Protein AF-A0A933KJ05-F1 (afdb_monomer)

Solvent-accessible surface area (backbone atoms only — not comparable to full-atom values): 18692 Å² total; per-residue (Å²): 141,81,82,84,82,59,90,73,58,60,61,59,51,50,51,52,51,51,52,51,31,54,52,50,42,53,51,30,53,60,45,40,77,74,45,62,79,72,34,49,55,56,27,52,52,52,46,53,51,34,50,53,53,54,39,69,72,42,78,66,84,64,32,60,59,48,50,52,40,29,70,75,36,57,78,60,22,46,54,50,51,52,49,50,50,51,49,50,52,57,53,54,62,69,73,58,58,70,69,53,55,52,48,48,54,51,36,41,72,76,38,48,66,63,36,47,50,54,49,48,65,58,55,75,53,71,76,92,63,82,61,100,58,75,60,60,69,77,58,46,56,61,47,53,52,52,65,69,45,85,87,54,58,69,67,58,44,47,51,45,60,62,55,38,76,79,44,55,57,58,68,28,40,60,56,38,57,54,37,51,72,46,90,49,66,68,46,23,53,55,27,54,52,49,52,53,52,50,54,52,48,51,53,53,52,53,50,52,41,63,70,72,46,92,47,71,66,44,40,50,51,42,23,50,55,28,39,52,48,36,61,16,64,79,50,56,73,69,57,18,48,53,31,33,52,55,18,34,51,39,22,49,55,42,29,72,72,43,69,97,56,14,57,61,26,28,53,54,26,20,52,44,26,43,78,70,70,37,15,64,57,11,23,54,38,18,48,54,41,34,71,77,39,77,79,45,63,67,39,41,50,48,24,28,53,17,16,56,72,52,66,35,63,68,59,21,54,53,38,48,56,59,47,52,76,76,40,63,68,70,60,57,53,52,57,48,52,77,72,45,72,81,78,113

Mean predicted aligned error: 17.4 Å

Secondary structure (DSSP, 8-state):
--PPPPTTHHHHHHHHHHHHHHHHHHHHHHHHTT--HHHHHHHHHHHHHHHHHHHHHS-STHHHHHHHHHHHSHHHHHHHHHHHHHHHHHHHTTT--HHHHHHHHHHHHH-HHHHHHHHHHHHTT-SS---SS--HHHHHHHHHHHHH-TTS-HHHHHHHHHHGGGS-HHHHHHHHHHHTT-S-HHHHHHHHHHHHHHHHHHHHHHHHHHHT---HHHHHHHHHHHHHHHHTT-S-HHHHHHHHHHHHHHHHHHHHT-STTHHHHHHHHHHHHHHTT-HHHHHHHHHHHHHH-TT-HHHHHHHHHHHHHTT-HHHHHHHHHHHHTTS-HHHHHHHHHHH-GGG-

Radius of gyration: 28.98 Å; Cα contacts (8 Å, |Δi|>4): 297; chains: 1; bounding box: 76×66×67 Å

Sequence (344 aa):
MRLPLGPGSSDAATLVAAAAALALEAGAFVWALGGGRQALAVGLAAHAAACLIAAAACGGPRRWLQLLLALLLPPAGVAVCALDACLAVFSRGKTEFPLYDELLRELRARSPAAAEQLMEELSGHSSEFAPAHAPAELLVAPVASLMSDADIAPELKLAAIRNLTHLSPTDSVPLVKEALRSDVPAIRFYAARLLSNLEDGFSRRLRKLQEAGDGPEKLQELARARLEFAESGLLESADARRHRERAAETLRQLAAAGGPRAAQARAALARAELELGRASLALATSEQNLADDPSDAAARRLALEAALAARDYAAFRRHARELARHLPASELARDLEERCPESR

Structure (mmCIF, N/CA/C/O backbone):
data_AF-A0A933KJ05-F1
#
_entry.id   AF-A0A933KJ05-F1
#
loop_
_atom_site.group_PDB
_atom_site.id
_atom_site.type_symbol
_atom_site.label_atom_id
_atom_site.label_alt_id
_atom_site.label_comp_id
_atom_site.label_asym_id
_atom_site.label_entity_id
_atom_site.label_seq_id
_atom_site.pdbx_PDB_ins_code
_atom_site.Cartn_x
_atom_site.Cartn_y
_atom_site.Cartn_z
_atom_site.occupancy
_atom_site.B_iso_or_equiv
_atom_site.auth_seq_id
_atom_site.auth_comp_id
_atom_site.auth_asym_id
_atom_site.auth_atom_id
_atom_site.pdbx_PDB_model_num
ATOM 1 N N . MET A 1 1 ? 8.756 42.539 -44.438 1.00 32.84 1 MET A N 1
ATOM 2 C CA . MET A 1 1 ? 9.189 41.128 -44.438 1.00 32.84 1 MET A CA 1
ATOM 3 C C . MET A 1 1 ? 9.863 40.856 -43.093 1.00 32.84 1 MET A C 1
ATOM 5 O O . MET A 1 1 ? 11.029 41.176 -42.923 1.00 32.84 1 MET A O 1
ATOM 9 N N . ARG A 1 2 ? 9.084 40.443 -42.084 1.00 27.52 2 ARG A N 1
ATOM 10 C CA . ARG A 1 2 ? 9.574 40.079 -40.743 1.00 27.52 2 ARG A CA 1
ATOM 11 C C . ARG A 1 2 ? 9.546 38.556 -40.671 1.00 27.52 2 ARG A C 1
ATOM 13 O O . ARG A 1 2 ? 8.492 37.975 -40.905 1.00 27.52 2 ARG A O 1
ATOM 20 N N . LEU A 1 3 ? 10.695 37.938 -40.422 1.00 26.91 3 LEU A N 1
ATOM 21 C CA . LEU A 1 3 ? 10.779 36.499 -40.186 1.00 26.91 3 LEU A CA 1
ATOM 22 C C . LEU A 1 3 ? 10.155 36.185 -38.815 1.00 26.91 3 LEU A C 1
ATOM 24 O O . LEU A 1 3 ? 10.450 36.909 -37.859 1.00 26.91 3 LEU A O 1
ATOM 28 N N . PRO A 1 4 ? 9.305 35.152 -38.693 1.00 34.69 4 PRO A N 1
ATOM 29 C CA . PRO A 1 4 ? 8.806 34.712 -37.402 1.00 34.69 4 PRO A CA 1
ATOM 30 C C . PRO A 1 4 ? 9.904 33.894 -36.712 1.00 34.69 4 PRO A C 1
ATOM 32 O O . PRO A 1 4 ? 10.320 32.849 -37.207 1.00 34.69 4 PRO A O 1
ATOM 35 N N . LEU A 1 5 ? 10.395 34.385 -35.576 1.00 34.38 5 LEU A N 1
ATOM 36 C CA . LEU A 1 5 ? 11.161 33.568 -34.640 1.00 34.38 5 LEU A CA 1
ATOM 37 C C . LEU A 1 5 ? 10.154 32.734 -33.846 1.00 34.38 5 LEU A C 1
ATOM 39 O O . LEU A 1 5 ? 9.273 33.288 -33.190 1.00 34.38 5 LEU A O 1
ATOM 43 N N . GLY A 1 6 ? 10.243 31.412 -33.977 1.00 35.56 6 GLY A N 1
ATOM 44 C CA . GLY A 1 6 ? 9.408 30.475 -33.230 1.00 35.56 6 GLY A CA 1
ATOM 45 C C . GLY A 1 6 ? 9.717 30.497 -31.724 1.00 35.56 6 GLY A C 1
ATOM 46 O O . GLY A 1 6 ? 10.815 30.896 -31.327 1.00 35.56 6 GLY A O 1
ATOM 47 N N . PRO A 1 7 ? 8.781 30.030 -30.879 1.00 42.84 7 PRO A N 1
ATOM 48 C CA . PRO A 1 7 ? 8.844 30.147 -29.416 1.00 42.84 7 PRO A CA 1
ATOM 49 C C . PRO A 1 7 ? 10.027 29.423 -28.737 1.00 42.84 7 PRO A C 1
ATOM 51 O O . PRO A 1 7 ? 10.272 29.643 -27.560 1.00 42.84 7 PRO A O 1
ATOM 54 N N . GLY A 1 8 ? 10.831 28.637 -29.464 1.00 42.69 8 GLY A N 1
ATOM 55 C CA . GLY A 1 8 ? 12.031 27.980 -28.926 1.00 42.69 8 GLY A CA 1
ATOM 56 C C . GLY A 1 8 ? 13.310 28.834 -28.887 1.00 42.69 8 GLY A C 1
ATOM 57 O O . GLY A 1 8 ? 14.313 28.395 -28.327 1.00 42.69 8 GLY A O 1
ATOM 58 N N . SER A 1 9 ? 13.335 30.038 -29.477 1.00 47.16 9 SER A N 1
ATOM 59 C CA . SER A 1 9 ? 14.578 30.828 -29.569 1.00 47.16 9 SER A CA 1
ATOM 60 C C . SER A 1 9 ? 14.886 31.691 -28.338 1.00 47.16 9 SER A C 1
ATOM 62 O O . SER A 1 9 ? 16.015 32.168 -28.213 1.00 47.16 9 SER A O 1
ATOM 64 N N . SER A 1 10 ? 13.926 31.927 -27.433 1.00 55.91 10 SER A N 1
ATOM 65 C CA . SER A 1 10 ? 14.151 32.803 -26.268 1.00 55.91 10 SER A CA 1
ATOM 66 C C . SER A 1 10 ? 14.981 32.142 -25.176 1.00 55.91 10 SER A C 1
ATOM 68 O O . SER A 1 10 ? 15.795 32.808 -24.537 1.00 55.91 10 SER A O 1
ATOM 70 N N . ASP A 1 11 ? 14.827 30.837 -24.976 1.00 54.94 11 ASP A N 1
ATOM 71 C CA . ASP A 1 11 ? 15.396 30.160 -23.807 1.00 54.94 11 ASP A CA 1
ATOM 72 C C . ASP A 1 11 ? 16.877 29.843 -24.012 1.00 54.94 11 ASP A C 1
ATOM 74 O O . ASP A 1 11 ? 17.698 30.076 -23.122 1.00 54.94 11 ASP A O 1
ATOM 78 N N . ALA A 1 12 ? 17.249 29.452 -25.235 1.00 55.78 12 ALA A N 1
ATOM 79 C CA . ALA A 1 12 ? 18.645 29.318 -25.635 1.00 55.78 12 ALA A CA 1
ATOM 80 C C . ALA A 1 12 ? 19.378 30.669 -25.591 1.00 55.78 12 ALA A C 1
ATOM 82 O O . ALA A 1 12 ? 20.494 30.746 -25.081 1.00 55.78 12 ALA A O 1
ATOM 83 N N . ALA A 1 13 ? 18.742 31.753 -26.050 1.00 61.00 13 ALA A N 1
ATOM 84 C CA . ALA A 1 13 ? 19.322 33.093 -25.976 1.00 61.00 13 ALA A CA 1
ATOM 85 C C . ALA A 1 13 ? 19.509 33.564 -24.522 1.00 61.00 13 ALA A C 1
ATOM 87 O O . ALA A 1 13 ? 20.517 34.192 -24.202 1.00 61.00 13 ALA A O 1
ATOM 88 N N . THR A 1 14 ? 18.581 33.209 -23.631 1.00 61.62 14 THR A N 1
ATOM 89 C CA . THR A 1 14 ? 18.644 33.566 -22.206 1.00 61.62 14 THR A CA 1
ATOM 90 C C . THR A 1 14 ? 19.742 32.790 -21.474 1.00 61.62 14 THR A C 1
ATOM 92 O O . THR A 1 14 ? 20.506 33.379 -20.711 1.00 61.62 14 THR A O 1
ATOM 95 N N . LEU A 1 15 ? 19.889 31.490 -21.752 1.00 58.25 15 LEU A N 1
ATOM 96 C CA . LEU A 1 15 ? 20.965 30.661 -21.193 1.00 58.25 15 LEU A CA 1
ATOM 97 C C . LEU A 1 15 ? 22.348 31.087 -21.699 1.00 58.25 15 LEU A C 1
ATOM 99 O O . LEU A 1 15 ? 23.290 31.167 -20.912 1.00 58.25 15 LEU A O 1
ATOM 103 N N . VAL A 1 16 ? 22.469 31.416 -22.988 1.00 64.88 16 VAL A N 1
ATOM 104 C CA . VAL A 1 16 ? 23.718 31.932 -23.570 1.00 64.88 16 VAL A CA 1
ATOM 105 C C . VAL A 1 16 ? 24.079 33.290 -22.965 1.00 64.88 16 VAL A C 1
ATOM 107 O O . VAL A 1 16 ? 25.241 33.513 -22.628 1.00 64.88 16 VAL A O 1
ATOM 110 N N . ALA A 1 17 ? 23.101 34.174 -22.749 1.00 62.69 17 ALA A N 1
ATOM 111 C CA . ALA A 1 17 ? 23.324 35.460 -22.091 1.00 62.69 17 ALA A CA 1
ATOM 112 C C . ALA A 1 17 ? 23.758 35.302 -20.620 1.00 62.69 17 ALA A C 1
ATOM 114 O O . ALA A 1 17 ? 24.687 35.981 -20.183 1.00 62.69 17 ALA A O 1
ATOM 115 N N . ALA A 1 18 ? 23.148 34.377 -19.871 1.00 59.88 18 ALA A N 1
ATOM 116 C CA . ALA A 1 18 ? 23.517 34.092 -18.482 1.00 59.88 18 ALA A CA 1
ATOM 117 C C . ALA A 1 18 ? 24.918 33.461 -18.364 1.00 59.88 18 ALA A C 1
ATOM 119 O O . ALA A 1 18 ? 25.706 33.850 -17.501 1.00 59.88 18 ALA A O 1
ATOM 120 N N . ALA A 1 19 ? 25.265 32.534 -19.262 1.00 59.34 19 ALA A N 1
ATOM 121 C CA . ALA A 1 19 ? 26.595 31.930 -19.313 1.00 59.34 19 ALA A CA 1
ATOM 122 C C . ALA A 1 19 ? 27.679 32.952 -19.702 1.00 59.34 19 ALA A C 1
ATOM 124 O O . ALA A 1 19 ? 28.755 32.967 -19.105 1.00 59.34 19 ALA A O 1
ATOM 125 N N . ALA A 1 20 ? 27.385 33.844 -20.655 1.00 63.22 20 ALA A N 1
ATOM 126 C CA . ALA A 1 20 ? 28.286 34.928 -21.038 1.00 63.22 20 ALA A CA 1
ATOM 127 C C . ALA A 1 20 ? 28.505 35.933 -19.892 1.00 63.22 20 ALA A C 1
ATOM 129 O O . ALA A 1 20 ? 29.632 36.378 -19.681 1.00 63.22 20 ALA A O 1
ATOM 130 N N . ALA A 1 21 ? 27.460 36.245 -19.120 1.00 60.19 21 ALA A N 1
ATOM 131 C CA . ALA A 1 21 ? 27.549 37.104 -17.940 1.00 60.19 21 ALA A CA 1
ATOM 132 C C . ALA A 1 21 ? 28.450 36.497 -16.847 1.00 60.19 21 ALA A C 1
ATOM 134 O O . ALA A 1 21 ? 29.360 37.167 -16.362 1.00 60.19 21 ALA A O 1
ATOM 135 N N . LEU A 1 22 ? 28.276 35.208 -16.531 1.00 60.62 22 LEU A N 1
ATOM 136 C CA . LEU A 1 22 ? 29.123 34.494 -15.564 1.00 60.62 22 LEU A CA 1
ATOM 137 C C . LEU A 1 22 ? 30.589 34.401 -16.019 1.00 60.62 22 LEU A C 1
ATOM 139 O O . LEU A 1 22 ? 31.501 34.552 -15.206 1.00 60.62 22 LEU A O 1
ATOM 143 N N . ALA A 1 23 ? 30.830 34.185 -17.315 1.00 59.91 23 ALA A N 1
ATOM 144 C CA . ALA A 1 23 ? 32.181 34.147 -17.873 1.00 59.91 23 ALA A CA 1
ATOM 145 C C . ALA A 1 23 ? 32.872 35.523 -17.821 1.00 59.91 23 ALA A C 1
ATOM 147 O O . ALA A 1 23 ? 34.062 35.603 -17.508 1.00 59.91 23 ALA A O 1
ATOM 148 N N . LEU A 1 24 ? 32.128 36.605 -18.081 1.00 60.94 24 LEU A N 1
ATOM 149 C CA . LEU A 1 24 ? 32.629 37.977 -17.967 1.00 60.94 24 LEU A CA 1
ATOM 150 C C . LEU A 1 24 ? 32.977 38.341 -16.521 1.00 60.94 24 LEU A C 1
ATOM 152 O O . LEU A 1 24 ? 34.017 38.954 -16.290 1.00 60.94 24 LEU A O 1
ATOM 156 N N . GLU A 1 25 ? 32.169 37.925 -15.546 1.00 60.94 25 GLU A N 1
ATOM 157 C CA . GLU A 1 25 ? 32.461 38.170 -14.131 1.00 60.94 25 GLU A CA 1
ATOM 158 C C . GLU A 1 25 ? 33.641 37.355 -13.610 1.00 60.94 25 GLU A C 1
ATOM 160 O O . GLU A 1 25 ? 34.503 37.904 -12.924 1.00 60.94 25 GLU A O 1
ATOM 165 N N . ALA A 1 26 ? 33.745 36.075 -13.981 1.00 60.38 26 ALA A N 1
ATOM 166 C CA . ALA A 1 26 ? 34.905 35.258 -13.633 1.00 60.38 26 ALA A CA 1
ATOM 167 C C . ALA A 1 26 ? 36.198 35.850 -14.225 1.00 60.38 26 ALA A C 1
ATOM 169 O O . ALA A 1 26 ? 37.214 35.935 -13.534 1.00 60.38 26 ALA A O 1
ATOM 170 N N . GLY A 1 27 ? 36.149 36.330 -15.474 1.00 62.41 27 GLY A N 1
ATOM 171 C CA . GLY A 1 27 ? 37.267 37.020 -16.120 1.00 62.41 27 GLY A CA 1
ATOM 172 C C . GLY A 1 27 ? 37.631 38.344 -15.441 1.00 62.41 27 GLY A C 1
ATOM 173 O O . GLY A 1 27 ? 38.806 38.597 -15.175 1.00 62.41 27 GLY A O 1
ATOM 174 N N . ALA A 1 28 ? 36.634 39.165 -15.097 1.00 60.34 28 ALA A N 1
ATOM 175 C CA . ALA A 1 28 ? 36.830 40.428 -14.388 1.00 60.34 28 ALA A CA 1
ATOM 176 C C . ALA A 1 28 ? 37.402 40.224 -12.975 1.00 60.34 28 ALA A C 1
ATOM 178 O O . ALA A 1 28 ? 38.285 40.974 -12.561 1.00 60.34 28 ALA A O 1
ATOM 179 N N . PHE A 1 29 ? 36.951 39.193 -12.256 1.00 62.47 29 PHE A N 1
ATOM 180 C CA . PHE A 1 29 ? 37.424 38.860 -10.912 1.00 62.47 29 PHE A CA 1
ATOM 181 C C . PHE A 1 29 ? 38.873 38.352 -10.927 1.00 62.47 29 PHE A C 1
ATOM 183 O O . PHE A 1 29 ? 39.703 38.828 -10.152 1.00 62.47 29 PHE A O 1
ATOM 190 N N . VAL A 1 30 ? 39.212 37.452 -11.858 1.00 61.75 30 VAL A N 1
ATOM 191 C CA . VAL A 1 30 ? 40.588 36.955 -12.047 1.00 61.75 30 VAL A CA 1
ATOM 192 C C . VAL A 1 30 ? 41.536 38.086 -12.454 1.00 61.75 30 VAL A C 1
ATOM 194 O O . VAL A 1 30 ? 42.665 38.149 -11.971 1.00 61.75 30 VAL A O 1
ATOM 197 N N . TRP A 1 31 ? 41.083 39.016 -13.294 1.00 60.91 31 TRP A N 1
ATOM 198 C CA . TRP A 1 31 ? 41.901 40.143 -13.737 1.00 60.91 31 TRP A CA 1
ATOM 199 C C . TRP A 1 31 ? 42.049 41.244 -12.667 1.00 60.91 31 TRP A C 1
ATOM 201 O O . TRP A 1 31 ? 43.132 41.813 -12.520 1.00 60.91 31 TRP A O 1
ATOM 211 N N . ALA A 1 32 ? 41.022 41.490 -11.845 1.00 58.59 32 ALA A N 1
ATOM 212 C CA . ALA A 1 32 ? 41.090 42.407 -10.701 1.00 58.59 32 ALA A CA 1
ATOM 213 C C . ALA A 1 32 ? 42.045 41.921 -9.595 1.00 58.59 32 ALA A C 1
ATOM 215 O O . ALA A 1 32 ? 42.640 42.742 -8.899 1.00 58.59 32 ALA A O 1
ATOM 216 N N . LEU A 1 33 ? 42.247 40.605 -9.464 1.00 64.38 33 LEU A N 1
ATOM 217 C CA . LEU A 1 33 ? 43.240 40.026 -8.551 1.00 64.38 33 LEU A CA 1
ATOM 218 C C . LEU A 1 33 ? 44.695 40.254 -9.010 1.00 64.38 33 LEU A C 1
ATOM 220 O O . LEU A 1 33 ? 45.609 40.101 -8.202 1.00 64.38 33 LEU A O 1
ATOM 224 N N . GLY A 1 34 ? 44.921 40.636 -10.275 1.00 64.56 34 GLY A N 1
ATOM 225 C CA . GLY A 1 34 ? 46.256 40.815 -10.861 1.00 64.56 34 GLY A CA 1
ATOM 226 C C . GLY A 1 34 ? 46.612 42.232 -11.335 1.00 64.56 34 GLY A C 1
ATOM 227 O O . GLY A 1 34 ? 47.740 42.439 -11.779 1.00 64.56 34 GLY A O 1
ATOM 228 N N . GLY A 1 35 ? 45.698 43.211 -11.274 1.00 60.31 35 GLY A N 1
ATOM 229 C CA . GLY A 1 35 ? 45.869 44.526 -11.913 1.00 60.31 35 GLY A CA 1
ATOM 230 C C . GLY A 1 35 ? 45.595 45.735 -11.006 1.00 60.31 35 GLY A C 1
ATOM 231 O O . GLY A 1 35 ? 44.768 45.685 -10.102 1.00 60.31 35 GLY A O 1
ATOM 232 N N . GLY A 1 36 ? 46.287 46.855 -11.264 1.00 68.75 36 GLY A N 1
ATOM 233 C CA . GLY A 1 36 ? 46.127 48.128 -10.537 1.00 68.75 36 GLY A CA 1
ATOM 234 C C . GLY A 1 36 ? 44.758 48.809 -10.729 1.00 68.75 36 GLY A C 1
ATOM 235 O O . GLY A 1 36 ? 43.877 48.285 -11.393 1.00 68.75 36 GLY A O 1
ATOM 236 N N . ARG A 1 37 ? 44.564 50.021 -10.183 1.00 67.44 37 ARG A N 1
ATOM 237 C CA . ARG A 1 37 ? 43.256 50.731 -10.094 1.00 67.44 37 ARG A CA 1
ATOM 238 C C . ARG A 1 37 ? 42.423 50.817 -11.387 1.00 67.44 37 ARG A C 1
ATOM 240 O O . ARG A 1 37 ? 41.201 50.871 -11.305 1.00 67.44 37 ARG A O 1
ATOM 247 N N . GLN A 1 38 ? 43.052 50.823 -12.562 1.00 68.31 38 GLN A N 1
ATOM 248 C CA . GLN A 1 38 ? 42.338 50.811 -13.848 1.00 68.31 38 GLN A CA 1
ATOM 249 C C . GLN A 1 38 ? 41.610 49.481 -14.100 1.00 68.31 38 GLN A C 1
ATOM 251 O O . GLN A 1 38 ? 40.582 49.461 -14.775 1.00 68.31 38 GLN A O 1
ATOM 256 N N . ALA A 1 39 ? 42.090 48.392 -13.494 1.00 64.75 39 ALA A N 1
ATOM 257 C CA . ALA A 1 39 ? 41.487 47.081 -13.614 1.00 64.75 39 ALA A CA 1
ATOM 258 C C . ALA A 1 39 ? 40.180 46.925 -12.832 1.00 64.75 39 ALA A C 1
ATOM 260 O O . ALA A 1 39 ? 39.213 46.329 -13.302 1.00 64.75 39 ALA A O 1
ATOM 261 N N . LEU A 1 40 ? 40.109 47.581 -11.678 1.00 62.44 40 LEU A N 1
ATOM 262 C CA . LEU A 1 40 ? 38.887 47.680 -10.886 1.00 62.44 40 LEU A CA 1
ATOM 263 C C . LEU A 1 40 ? 37.758 48.397 -11.639 1.00 62.44 40 LEU A C 1
ATOM 265 O O . LEU A 1 40 ? 36.614 47.957 -11.579 1.00 62.44 40 LEU A O 1
ATOM 269 N N . ALA A 1 41 ? 38.065 49.466 -12.379 1.00 67.44 41 ALA A N 1
ATOM 270 C CA . ALA A 1 41 ? 37.052 50.232 -13.108 1.00 67.44 41 ALA A CA 1
ATOM 271 C C . ALA A 1 41 ? 36.425 49.429 -14.261 1.00 67.44 41 ALA A C 1
ATOM 273 O O . ALA A 1 41 ? 35.205 49.421 -14.419 1.00 67.44 41 ALA A O 1
ATOM 274 N N . VAL A 1 42 ? 37.247 48.717 -15.039 1.00 68.94 42 VAL A N 1
ATOM 275 C CA . VAL A 1 42 ? 36.760 47.869 -16.139 1.00 68.94 42 VAL A CA 1
ATOM 276 C C . VAL A 1 42 ? 36.026 46.636 -15.596 1.00 68.94 42 VAL A C 1
ATOM 278 O O . VAL A 1 42 ? 34.996 46.259 -16.150 1.00 68.94 42 VAL A O 1
ATOM 281 N N . GLY A 1 43 ? 36.473 46.067 -14.470 1.00 67.56 43 GLY A N 1
ATOM 282 C CA . GLY A 1 43 ? 35.763 44.974 -13.799 1.00 67.56 43 GLY A CA 1
ATOM 283 C C . GLY A 1 43 ? 34.379 45.383 -13.281 1.00 67.56 43 GLY A C 1
ATOM 284 O O . GLY A 1 43 ? 33.400 44.683 -13.525 1.00 67.56 43 GLY A O 1
ATOM 285 N N . LEU A 1 44 ? 34.266 46.555 -12.647 1.00 68.50 44 LEU A N 1
ATOM 286 C CA . LEU A 1 44 ? 32.979 47.096 -12.191 1.00 68.50 44 LEU A CA 1
ATOM 287 C C . LEU A 1 44 ? 32.033 47.413 -13.359 1.00 68.50 44 LEU A C 1
ATOM 289 O O . LEU A 1 44 ? 30.832 47.169 -13.255 1.00 68.50 44 LEU A O 1
ATOM 293 N N . ALA A 1 45 ? 32.559 47.915 -14.480 1.00 69.69 45 ALA A N 1
ATOM 294 C CA . ALA A 1 45 ? 31.762 48.164 -15.680 1.00 69.69 45 ALA A CA 1
ATOM 295 C C . ALA A 1 45 ? 31.231 46.859 -16.304 1.00 69.69 45 ALA A C 1
ATOM 297 O O . ALA A 1 45 ? 30.063 46.798 -16.692 1.00 69.69 45 ALA A O 1
ATOM 298 N N . ALA A 1 46 ? 32.055 45.806 -16.354 1.00 67.69 46 ALA A N 1
ATOM 299 C CA . ALA A 1 46 ? 31.645 44.486 -16.832 1.00 67.69 46 ALA A CA 1
ATOM 300 C C . ALA A 1 46 ? 30.575 43.851 -15.925 1.00 67.69 46 ALA A C 1
ATOM 302 O O . ALA A 1 46 ? 29.570 43.347 -16.426 1.00 67.69 46 ALA A O 1
ATOM 303 N N . HIS A 1 47 ? 30.738 43.959 -14.602 1.00 68.38 47 HIS A N 1
ATOM 304 C CA . HIS A 1 47 ? 29.761 43.499 -13.605 1.00 68.38 47 HIS A CA 1
ATOM 305 C C . HIS A 1 47 ? 28.412 44.217 -13.736 1.00 68.38 47 HIS A C 1
ATOM 307 O O . HIS A 1 47 ? 27.353 43.593 -13.765 1.00 68.38 47 HIS A O 1
ATOM 313 N N . ALA A 1 48 ? 28.434 45.544 -13.887 1.00 70.31 48 ALA A N 1
ATOM 314 C CA . ALA A 1 48 ? 27.221 46.333 -14.087 1.00 70.31 48 ALA A CA 1
ATOM 315 C C . ALA A 1 48 ? 26.494 45.952 -15.391 1.00 70.31 48 ALA A C 1
ATOM 317 O O . ALA A 1 48 ? 25.265 45.847 -15.405 1.00 70.31 48 ALA A O 1
ATOM 318 N N . ALA A 1 49 ? 27.238 45.695 -16.473 1.00 70.88 49 ALA A N 1
ATOM 319 C CA . ALA A 1 49 ? 26.670 45.230 -17.736 1.00 70.88 49 ALA A CA 1
ATOM 320 C C . ALA A 1 49 ? 26.035 43.833 -17.603 1.00 70.88 49 ALA A C 1
ATOM 322 O O . ALA A 1 49 ? 24.908 43.634 -18.061 1.00 70.88 49 ALA A O 1
ATOM 323 N N . ALA A 1 50 ? 26.703 42.897 -16.921 1.00 66.00 50 ALA A N 1
ATOM 324 C CA . ALA A 1 50 ? 26.178 41.562 -16.629 1.00 66.00 50 ALA A CA 1
ATOM 325 C C . ALA A 1 50 ? 24.865 41.627 -15.826 1.00 66.00 50 ALA A C 1
ATOM 327 O O . ALA A 1 50 ? 23.867 41.007 -16.206 1.00 66.00 50 ALA A O 1
ATOM 328 N N . CYS A 1 51 ? 24.820 42.465 -14.786 1.00 66.62 51 CYS A N 1
ATOM 329 C CA . CYS A 1 51 ? 23.622 42.690 -13.977 1.00 66.62 51 CYS A CA 1
ATOM 330 C C . CYS A 1 51 ? 22.453 43.265 -14.797 1.00 66.62 51 CYS A C 1
ATOM 332 O O . CYS A 1 51 ? 21.308 42.843 -14.629 1.00 66.62 51 CYS A O 1
ATOM 334 N N . LEU A 1 52 ? 22.720 44.208 -15.708 1.00 68.19 52 LEU A N 1
ATOM 335 C CA . LEU A 1 52 ? 21.691 44.798 -16.574 1.00 68.19 52 LEU A CA 1
ATOM 336 C C . LEU A 1 52 ? 21.115 43.788 -17.574 1.00 68.19 52 LEU A C 1
ATOM 338 O O . LEU A 1 52 ? 19.903 43.793 -17.804 1.00 68.19 52 LEU A O 1
ATOM 342 N N . ILE A 1 53 ? 21.957 42.913 -18.132 1.00 68.88 53 ILE A N 1
ATOM 343 C CA . ILE A 1 53 ? 21.537 41.838 -19.043 1.00 68.88 53 ILE A CA 1
ATOM 344 C C . ILE A 1 53 ? 20.672 40.816 -18.294 1.00 68.88 53 ILE A C 1
ATOM 346 O O . ILE A 1 53 ? 19.574 40.498 -18.753 1.00 68.88 53 ILE A O 1
ATOM 350 N N . ALA A 1 54 ? 21.109 40.364 -17.114 1.00 62.91 54 ALA A N 1
ATOM 351 C CA . ALA A 1 54 ? 20.341 39.439 -16.279 1.00 62.91 54 ALA A CA 1
ATOM 352 C C . ALA A 1 54 ? 18.981 40.037 -15.875 1.00 62.91 54 ALA A C 1
ATOM 354 O O . ALA A 1 54 ? 17.940 39.391 -15.997 1.00 62.91 54 ALA A O 1
ATOM 355 N N . ALA A 1 55 ? 18.961 41.314 -15.490 1.00 65.81 55 ALA A N 1
ATOM 356 C CA . ALA A 1 55 ? 17.726 42.012 -15.164 1.00 65.81 55 ALA A CA 1
ATOM 357 C C . ALA A 1 55 ? 16.791 42.152 -16.375 1.00 65.81 55 ALA A C 1
ATOM 359 O O . ALA A 1 55 ? 15.578 42.053 -16.226 1.00 65.81 55 ALA A O 1
ATOM 360 N N . ALA A 1 56 ? 17.322 42.387 -17.579 1.00 67.38 56 ALA A N 1
ATOM 361 C CA . ALA A 1 56 ? 16.515 42.460 -18.797 1.00 67.38 56 ALA A CA 1
ATOM 362 C C . ALA A 1 56 ? 15.828 41.131 -19.146 1.00 67.38 56 ALA A C 1
ATOM 364 O O . ALA A 1 56 ? 14.732 41.164 -19.705 1.00 67.38 56 ALA A O 1
ATOM 365 N N . ALA A 1 57 ? 16.422 39.996 -18.770 1.00 63.97 57 ALA A N 1
ATOM 366 C CA . ALA A 1 57 ? 15.836 38.671 -18.956 1.00 63.97 57 ALA A CA 1
ATOM 367 C C . ALA A 1 57 ? 14.735 38.337 -17.924 1.00 63.97 57 ALA A C 1
ATOM 369 O O . ALA A 1 57 ? 13.754 37.665 -18.252 1.00 63.97 57 ALA A O 1
ATOM 370 N N . CYS A 1 58 ? 14.858 38.838 -16.691 1.00 60.50 58 CYS A N 1
ATOM 371 C CA . CYS A 1 58 ? 13.902 38.602 -15.607 1.00 60.50 58 CYS A CA 1
ATOM 372 C C . CYS A 1 58 ? 12.813 39.696 -15.581 1.00 60.50 58 CYS A C 1
ATOM 374 O O . CYS A 1 58 ? 12.974 40.757 -14.979 1.00 60.50 58 CYS A O 1
ATOM 376 N N . GLY A 1 59 ? 11.683 39.473 -16.257 1.00 63.66 59 GLY A N 1
ATOM 377 C CA . GLY A 1 59 ? 10.535 40.391 -16.205 1.00 63.66 59 GLY A CA 1
ATOM 378 C C . GLY A 1 59 ? 9.881 40.488 -14.813 1.00 63.66 59 GLY A C 1
ATOM 379 O O . GLY A 1 59 ? 9.907 39.537 -14.037 1.00 63.66 59 GLY A O 1
ATOM 380 N N . GLY A 1 60 ? 9.242 41.627 -14.510 1.00 75.12 60 GLY A N 1
ATOM 381 C CA . GLY A 1 60 ? 8.385 41.811 -13.324 1.00 75.12 60 GLY A CA 1
ATOM 382 C C . GLY A 1 60 ? 8.986 42.634 -12.165 1.00 75.12 60 GLY A C 1
ATOM 383 O O . GLY A 1 60 ? 10.134 43.072 -12.224 1.00 75.12 60 GLY A O 1
ATOM 384 N N . PRO A 1 61 ? 8.212 42.870 -11.083 1.00 63.03 61 PRO A N 1
ATOM 385 C CA . PRO A 1 61 ? 8.591 43.767 -9.981 1.00 63.03 61 PRO A CA 1
ATOM 386 C C . PRO A 1 61 ? 9.769 43.263 -9.128 1.00 63.03 61 PRO A C 1
ATOM 388 O O . PRO A 1 61 ? 10.421 44.057 -8.454 1.00 63.03 61 PRO A O 1
ATOM 391 N N . ARG A 1 62 ? 10.098 41.963 -9.188 1.00 62.97 62 ARG A N 1
ATOM 392 C CA . ARG A 1 62 ? 11.260 41.366 -8.495 1.00 62.97 62 ARG A CA 1
ATOM 393 C C . ARG A 1 62 ? 12.614 41.765 -9.104 1.00 62.97 62 ARG A C 1
ATOM 395 O O . ARG A 1 62 ? 13.628 41.687 -8.414 1.00 62.97 62 ARG A O 1
ATOM 402 N N . ARG A 1 63 ? 12.618 42.279 -10.341 1.00 69.75 63 ARG A N 1
ATOM 403 C CA . ARG A 1 63 ? 13.810 42.728 -11.083 1.00 69.75 63 ARG A CA 1
ATOM 404 C C . ARG A 1 63 ? 14.619 43.796 -10.340 1.00 69.75 63 ARG A C 1
ATOM 406 O O . ARG A 1 63 ? 15.846 43.777 -10.366 1.00 69.75 63 ARG A O 1
ATOM 413 N N . TRP A 1 64 ? 13.943 44.718 -9.654 1.00 67.06 64 TRP A N 1
ATOM 414 C CA . TRP A 1 64 ? 14.604 45.816 -8.942 1.00 67.06 64 TRP A CA 1
ATOM 415 C C . TRP A 1 64 ? 15.298 45.359 -7.662 1.00 67.06 64 TRP A C 1
ATOM 417 O O . TRP A 1 64 ? 16.394 45.822 -7.368 1.00 67.06 64 TRP A O 1
ATOM 427 N N . LEU A 1 65 ? 14.700 44.409 -6.938 1.00 67.56 65 LEU A N 1
ATOM 428 C CA . LEU A 1 65 ? 15.289 43.850 -5.722 1.00 67.56 65 LEU A CA 1
ATOM 429 C C . LEU A 1 65 ? 16.567 43.056 -6.040 1.00 67.56 65 LEU A C 1
ATOM 431 O O . LEU A 1 65 ? 17.557 43.153 -5.321 1.00 67.56 65 LEU A O 1
ATOM 435 N N . GLN A 1 66 ? 16.554 42.315 -7.150 1.00 64.44 66 GLN A N 1
ATOM 436 C CA . GLN A 1 66 ? 17.684 41.513 -7.625 1.00 64.44 66 GLN A CA 1
ATOM 437 C C . GLN A 1 66 ? 18.852 42.375 -8.107 1.00 64.44 66 GLN A C 1
ATOM 439 O O . GLN A 1 66 ? 19.991 42.124 -7.721 1.00 64.44 66 GLN A O 1
ATOM 444 N N . LEU A 1 67 ? 18.568 43.444 -8.861 1.00 66.69 67 LEU A N 1
ATOM 445 C CA . LEU A 1 67 ? 19.572 44.446 -9.234 1.00 66.69 67 LEU A CA 1
ATOM 446 C C . LEU A 1 67 ? 20.223 45.086 -8.005 1.00 66.69 67 LEU A C 1
ATOM 448 O O . LEU A 1 67 ? 21.438 45.254 -7.967 1.00 66.69 67 LEU A O 1
ATOM 452 N N . LEU A 1 68 ? 19.422 45.416 -6.990 1.00 70.75 68 LEU A N 1
ATOM 453 C CA . LEU A 1 68 ? 19.903 46.054 -5.767 1.00 70.75 68 LEU A CA 1
ATOM 454 C C . LEU A 1 68 ? 20.785 45.097 -4.942 1.00 70.75 68 LEU A C 1
ATOM 456 O O . LEU A 1 68 ? 21.821 45.506 -4.422 1.00 70.75 68 LEU A O 1
ATOM 460 N N . LEU A 1 69 ? 20.429 43.808 -4.897 1.00 65.06 69 LEU A N 1
ATOM 461 C CA . LEU A 1 69 ? 21.214 42.762 -4.234 1.00 65.06 69 LEU A CA 1
ATOM 462 C C . LEU A 1 69 ? 22.538 42.468 -4.966 1.00 65.06 69 LEU A C 1
ATOM 464 O O . LEU A 1 69 ? 23.575 42.320 -4.320 1.00 65.06 69 LEU A O 1
ATOM 468 N N . ALA A 1 70 ? 22.519 42.433 -6.303 1.00 63.91 70 ALA A N 1
ATOM 469 C CA . ALA A 1 70 ? 23.703 42.234 -7.144 1.00 63.91 70 ALA A CA 1
ATOM 470 C C . ALA A 1 70 ? 24.693 43.408 -7.094 1.00 63.91 70 ALA A C 1
ATOM 472 O O . ALA A 1 70 ? 25.896 43.202 -7.259 1.00 63.91 70 ALA A O 1
ATOM 473 N N . LEU A 1 71 ? 24.204 44.620 -6.810 1.00 65.88 71 LEU A N 1
ATOM 474 C CA . LEU A 1 71 ? 25.047 45.799 -6.606 1.00 65.88 71 LEU A CA 1
ATOM 475 C C . LEU A 1 71 ? 25.691 45.834 -5.209 1.00 65.88 71 LEU A C 1
ATOM 477 O O . LEU A 1 71 ? 26.833 46.266 -5.075 1.00 65.88 71 LEU A O 1
ATOM 481 N N . LEU A 1 72 ? 24.961 45.408 -4.168 1.00 70.38 72 LEU A N 1
ATOM 482 C CA . LEU A 1 72 ? 25.415 45.493 -2.771 1.00 70.38 72 LEU A CA 1
ATOM 483 C C . LEU A 1 72 ? 26.334 44.340 -2.354 1.00 70.38 72 LEU A C 1
ATOM 485 O O . LEU A 1 72 ? 27.214 44.540 -1.519 1.00 70.38 72 LEU A O 1
ATOM 489 N N . LEU A 1 73 ? 26.144 43.141 -2.912 1.00 70.94 73 LEU A N 1
ATOM 490 C CA . LEU A 1 73 ? 26.999 41.983 -2.650 1.00 70.94 73 LEU A CA 1
ATOM 491 C C . LEU A 1 73 ? 27.366 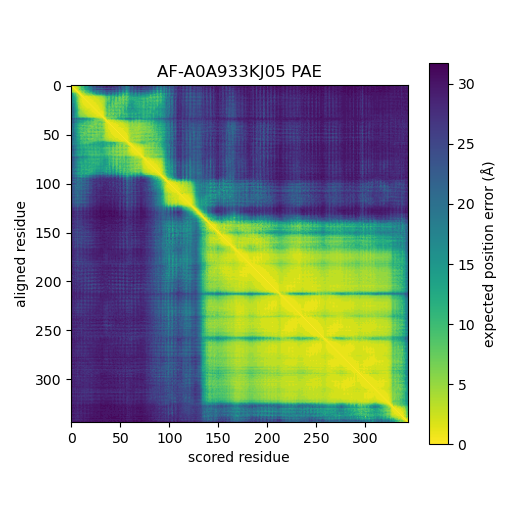41.304 -3.975 1.00 70.94 73 LEU A C 1
ATOM 493 O O . LEU A 1 73 ? 26.709 40.336 -4.354 1.00 70.94 73 LEU A O 1
ATOM 497 N N . PRO A 1 74 ? 28.421 41.764 -4.670 1.00 62.62 74 PRO A N 1
ATOM 498 C CA . PRO A 1 74 ? 28.715 41.351 -6.041 1.00 62.62 74 PRO A CA 1
ATOM 499 C C . PRO A 1 74 ? 28.774 39.828 -6.253 1.00 62.62 74 PRO A C 1
ATOM 501 O O . PRO A 1 74 ? 28.031 39.334 -7.097 1.00 62.62 74 PRO A O 1
ATOM 504 N N . PRO A 1 75 ? 29.534 39.036 -5.466 1.00 57.41 75 PRO A N 1
ATOM 505 C CA . PRO A 1 75 ? 29.609 37.597 -5.722 1.00 57.41 75 PRO A CA 1
ATOM 506 C C . PRO A 1 75 ? 28.329 36.849 -5.312 1.00 57.41 75 PRO A C 1
ATOM 508 O O . PRO A 1 75 ? 27.966 35.851 -5.929 1.00 57.41 75 PRO A O 1
ATOM 511 N N . ALA A 1 76 ? 27.622 37.321 -4.280 1.00 57.0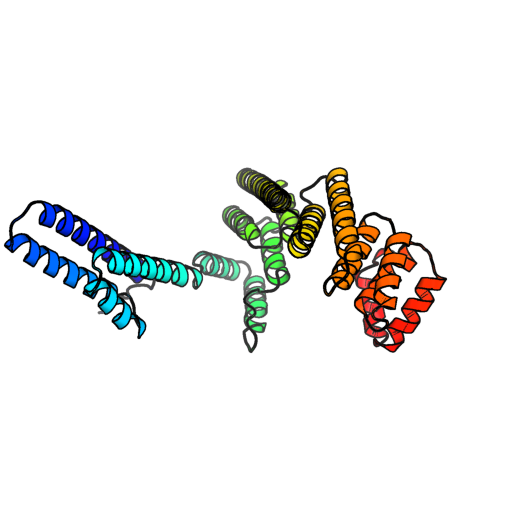6 76 ALA A N 1
ATOM 512 C CA . ALA A 1 76 ? 26.435 36.640 -3.766 1.00 57.06 76 ALA A CA 1
ATOM 513 C C . ALA A 1 76 ? 25.177 36.972 -4.581 1.00 57.06 76 ALA A C 1
ATOM 515 O O . ALA A 1 76 ? 24.360 36.097 -4.853 1.00 57.06 76 ALA A O 1
ATOM 516 N N . GLY A 1 77 ? 25.019 38.226 -5.000 1.00 62.28 77 GLY A N 1
ATOM 517 C CA . GLY A 1 77 ? 23.845 38.672 -5.737 1.00 62.28 77 GLY A CA 1
ATOM 518 C C . GLY A 1 77 ? 23.797 38.126 -7.163 1.00 62.28 77 GLY A C 1
ATOM 519 O O . GLY A 1 77 ? 22.713 37.794 -7.636 1.00 62.28 77 GLY A O 1
ATOM 520 N N . VAL A 1 78 ? 24.945 37.921 -7.814 1.00 59.91 78 VAL A N 1
ATOM 521 C CA . VAL A 1 78 ? 25.006 37.287 -9.144 1.00 59.91 78 VAL A CA 1
ATOM 522 C C . VAL A 1 78 ? 24.689 35.803 -9.048 1.00 59.91 78 VAL A C 1
ATOM 524 O O . VAL A 1 78 ? 23.900 35.305 -9.846 1.00 59.91 78 VAL A O 1
ATOM 527 N N . ALA A 1 79 ? 25.200 35.107 -8.028 1.00 56.38 79 ALA A N 1
ATOM 528 C CA . ALA A 1 79 ? 24.837 33.715 -7.777 1.00 56.38 79 ALA A CA 1
ATOM 529 C C . ALA A 1 79 ? 23.321 33.553 -7.560 1.00 56.38 79 ALA A C 1
ATOM 531 O O . ALA A 1 79 ? 22.715 32.638 -8.113 1.00 56.38 79 ALA A O 1
ATOM 532 N N . VAL A 1 80 ? 22.689 34.474 -6.823 1.00 62.22 80 VAL A N 1
ATOM 533 C CA . VAL A 1 80 ? 21.231 34.486 -6.619 1.00 62.22 80 VAL A CA 1
ATOM 534 C C . VAL A 1 80 ? 20.479 34.784 -7.921 1.00 62.22 80 VAL A C 1
ATOM 536 O O . VAL A 1 80 ? 19.501 34.102 -8.213 1.00 62.22 80 VAL A O 1
ATOM 539 N N . CYS A 1 81 ? 20.938 35.740 -8.734 1.00 59.91 81 CYS A N 1
ATOM 540 C CA . CYS A 1 81 ? 20.311 36.049 -10.025 1.00 59.91 81 CYS A CA 1
ATOM 541 C C . CYS A 1 81 ? 20.445 34.894 -11.029 1.00 59.91 81 CYS A C 1
ATOM 543 O O . CYS A 1 81 ? 19.489 34.583 -11.733 1.00 59.91 81 CYS A O 1
ATOM 545 N N . ALA A 1 82 ? 21.603 34.231 -11.073 1.00 56.66 82 ALA A N 1
ATOM 546 C CA . ALA A 1 82 ? 21.832 33.060 -11.912 1.00 56.66 82 ALA A CA 1
ATOM 547 C C . ALA A 1 82 ? 20.975 31.871 -11.459 1.00 56.66 82 ALA A C 1
ATOM 549 O O . ALA A 1 82 ? 20.384 31.191 -12.294 1.00 56.66 82 ALA A O 1
ATOM 550 N N . LEU A 1 83 ? 20.852 31.647 -10.146 1.00 57.62 83 LEU A N 1
ATOM 551 C CA . LEU A 1 83 ? 19.988 30.605 -9.596 1.00 57.62 83 LEU A CA 1
ATOM 552 C C . LEU A 1 83 ? 18.516 30.875 -9.927 1.00 57.62 83 LEU A C 1
ATOM 554 O O . LEU A 1 83 ? 17.825 29.966 -10.374 1.00 57.62 83 LEU A O 1
ATOM 558 N N . ASP A 1 84 ? 18.043 32.111 -9.758 1.00 58.69 84 ASP A N 1
ATOM 559 C CA . ASP A 1 84 ? 16.646 32.465 -10.025 1.00 58.69 84 ASP A CA 1
ATOM 560 C C . ASP A 1 84 ? 16.328 32.455 -11.529 1.00 58.69 84 ASP A C 1
ATOM 562 O O . ASP A 1 84 ? 15.262 31.993 -11.921 1.00 58.69 84 ASP A O 1
ATOM 566 N N . ALA A 1 85 ? 17.272 32.845 -12.395 1.00 57.19 85 ALA A N 1
ATOM 567 C CA . ALA A 1 85 ? 17.150 32.683 -13.846 1.00 57.19 85 ALA A CA 1
ATOM 568 C C . ALA A 1 85 ? 17.124 31.200 -14.255 1.00 57.19 85 ALA A C 1
ATOM 570 O O . ALA A 1 85 ? 16.286 30.797 -15.060 1.00 57.19 85 ALA A O 1
ATOM 571 N N . CYS A 1 86 ? 17.980 30.363 -13.658 1.00 52.56 86 CYS A N 1
ATOM 572 C CA . CYS A 1 86 ? 17.950 28.915 -13.854 1.00 52.56 86 CYS A CA 1
ATOM 573 C C . CYS A 1 86 ? 16.622 28.318 -13.386 1.00 52.56 86 CYS A C 1
ATOM 575 O O . CYS A 1 86 ? 16.045 27.514 -14.107 1.00 52.56 86 CYS A O 1
ATOM 577 N N . LEU A 1 87 ? 16.101 28.735 -12.228 1.00 54.62 87 LEU A N 1
ATOM 578 C CA . LEU A 1 87 ? 14.802 28.301 -11.709 1.00 54.62 87 LEU A CA 1
ATOM 579 C C . LEU A 1 87 ? 13.637 28.822 -12.561 1.00 54.62 87 LEU A C 1
ATOM 581 O O . LEU A 1 87 ? 12.660 28.100 -12.747 1.00 54.62 87 LEU A O 1
ATOM 585 N N . ALA A 1 88 ? 13.729 30.028 -13.121 1.00 55.16 88 ALA A N 1
ATOM 586 C CA . ALA A 1 88 ? 12.751 30.588 -14.053 1.00 55.16 88 ALA A CA 1
ATOM 587 C C . ALA A 1 88 ? 12.720 29.812 -15.379 1.00 55.16 88 ALA A C 1
ATOM 589 O O . ALA A 1 88 ? 11.644 29.505 -15.882 1.00 55.16 88 ALA A O 1
ATOM 590 N N . VAL A 1 89 ? 13.880 29.417 -15.913 1.00 51.09 89 VAL A N 1
ATOM 591 C CA . VAL A 1 89 ? 13.971 28.518 -17.076 1.00 51.09 89 VAL A CA 1
ATOM 592 C C . VAL A 1 89 ? 13.460 27.116 -16.719 1.00 51.09 89 VAL A C 1
ATOM 594 O O . VAL A 1 89 ? 12.687 26.535 -17.473 1.00 51.09 89 VAL A O 1
ATOM 597 N N . PHE A 1 90 ? 13.793 26.591 -15.536 1.00 46.47 90 PHE A N 1
ATOM 598 C CA . PHE A 1 90 ? 13.324 25.275 -15.079 1.00 46.47 90 PHE A CA 1
ATOM 599 C C . PHE A 1 90 ? 11.813 25.232 -14.810 1.00 46.47 90 PHE A C 1
ATOM 601 O O . PHE A 1 90 ? 11.184 24.187 -14.959 1.00 46.47 90 PHE A O 1
ATOM 608 N N . SER A 1 91 ? 11.227 26.351 -14.381 1.00 47.81 91 SER A N 1
ATOM 609 C CA . SER A 1 91 ? 9.788 26.488 -14.132 1.00 47.81 91 SER A CA 1
ATOM 610 C C . SER A 1 91 ? 9.004 26.802 -15.402 1.00 47.81 91 SER A C 1
ATOM 612 O O . SER A 1 91 ? 7.893 26.303 -15.537 1.00 47.81 91 SER A O 1
ATO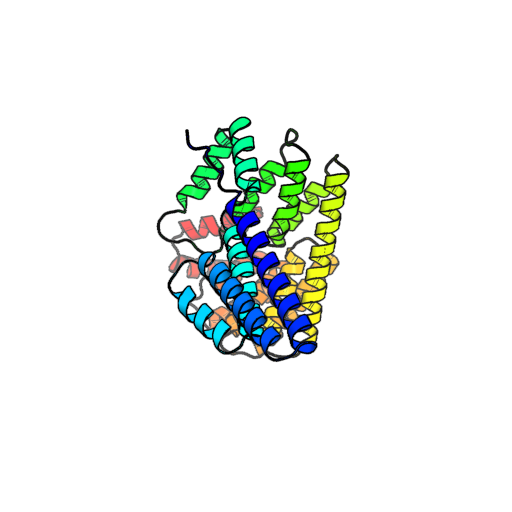M 614 N N . ARG A 1 92 ? 9.585 27.520 -16.373 1.00 46.75 92 ARG A N 1
ATOM 615 C CA . ARG A 1 92 ? 9.013 27.652 -17.725 1.00 46.75 92 ARG A CA 1
ATOM 616 C C . ARG A 1 92 ? 9.071 26.339 -18.507 1.00 46.75 92 ARG A C 1
ATOM 618 O O . ARG A 1 92 ? 8.099 25.989 -19.165 1.00 46.75 92 ARG A O 1
ATOM 625 N N . GLY A 1 93 ? 10.123 25.540 -18.320 1.00 40.34 93 GLY A N 1
ATOM 626 C CA . GLY A 1 93 ? 10.207 24.166 -18.830 1.00 40.34 93 GLY A CA 1
ATOM 627 C C . GLY A 1 93 ? 9.239 23.174 -18.166 1.00 40.34 93 GLY A C 1
ATOM 628 O O . GLY A 1 93 ? 9.171 22.024 -18.587 1.00 40.34 93 GLY A O 1
ATOM 629 N N . LYS A 1 94 ? 8.484 23.594 -17.137 1.00 41.88 94 LYS A N 1
ATOM 630 C CA . LYS A 1 94 ? 7.404 22.803 -16.523 1.00 41.88 94 LYS A CA 1
ATOM 631 C C . LYS A 1 94 ? 6.014 23.103 -17.096 1.00 41.88 94 LYS A C 1
ATOM 633 O O . LYS A 1 94 ? 5.085 22.389 -16.732 1.00 41.88 94 LYS A O 1
ATOM 638 N N . THR A 1 95 ? 5.846 24.112 -17.956 1.00 40.75 95 THR A N 1
ATOM 639 C CA . THR A 1 95 ? 4.509 24.516 -18.445 1.00 40.75 95 THR A CA 1
ATOM 640 C C . THR A 1 95 ? 4.225 24.239 -19.914 1.00 40.75 95 THR A C 1
ATOM 642 O O . THR A 1 95 ? 3.074 24.346 -20.309 1.00 40.75 95 THR A O 1
ATOM 645 N N . GLU A 1 96 ? 5.195 23.793 -20.704 1.00 41.03 96 GLU A N 1
ATOM 646 C CA . GLU A 1 96 ? 4.923 23.267 -22.044 1.00 41.03 96 GLU A CA 1
ATOM 647 C C . GLU A 1 96 ? 5.729 21.980 -22.187 1.00 41.03 96 GLU A C 1
ATOM 649 O O . GLU A 1 96 ? 6.957 21.996 -22.169 1.00 41.03 96 GLU A O 1
ATOM 654 N N . PHE A 1 97 ? 5.036 20.841 -22.216 1.00 43.78 97 PHE A N 1
ATOM 655 C CA . PHE A 1 97 ? 5.641 19.547 -22.504 1.00 43.78 97 PHE A CA 1
ATOM 656 C C . PHE A 1 97 ? 5.714 19.410 -24.035 1.00 43.78 97 PHE A C 1
ATOM 658 O O . PHE A 1 97 ? 4.724 18.992 -24.635 1.00 43.78 97 PHE A O 1
ATOM 665 N N . PRO A 1 98 ? 6.852 19.678 -24.705 1.00 43.19 98 PRO A N 1
ATOM 666 C CA . PRO A 1 98 ? 6.958 19.489 -26.155 1.00 43.19 98 PRO A CA 1
ATOM 667 C C . PRO A 1 98 ? 6.673 18.036 -26.567 1.00 43.19 98 PRO A C 1
ATOM 669 O O . PRO A 1 98 ? 6.134 17.786 -27.634 1.00 43.19 98 PRO A O 1
ATOM 672 N N . LEU A 1 99 ? 6.948 17.071 -25.681 1.00 40.84 99 LEU A N 1
ATOM 673 C CA . LEU A 1 99 ? 6.589 15.659 -25.855 1.00 40.84 99 LEU A CA 1
ATOM 674 C C . LEU A 1 99 ? 5.084 15.389 -25.752 1.00 40.84 99 LEU A C 1
ATOM 676 O O . LEU A 1 99 ? 4.617 14.418 -26.330 1.00 40.84 99 LEU A O 1
ATOM 680 N N . TYR A 1 100 ? 4.336 16.212 -25.021 1.00 44.91 100 TYR A N 1
ATOM 681 C CA . TYR A 1 100 ? 2.889 16.080 -24.880 1.00 44.91 100 TYR A CA 1
ATOM 682 C C . TYR A 1 100 ? 2.169 16.622 -26.113 1.00 44.91 100 TYR A C 1
ATOM 684 O O . TYR A 1 100 ? 1.270 15.958 -26.616 1.00 44.91 100 TYR A O 1
ATOM 692 N N . ASP A 1 101 ? 2.627 17.752 -26.660 1.00 48.41 101 ASP A N 1
ATOM 693 C CA . ASP A 1 101 ? 2.126 18.283 -27.932 1.00 48.41 101 ASP A CA 1
ATOM 694 C C . ASP A 1 101 ? 2.484 17.374 -29.111 1.00 48.41 101 ASP A C 1
ATOM 696 O O . ASP A 1 101 ? 1.644 17.142 -29.976 1.00 48.41 101 ASP A O 1
ATOM 700 N N . GLU A 1 102 ? 3.690 16.798 -29.134 1.00 47.53 102 GLU A N 1
ATOM 701 C CA . GLU A 1 102 ? 4.088 15.794 -30.130 1.00 47.53 102 GLU A CA 1
ATOM 702 C C . GLU A 1 102 ? 3.188 14.548 -30.049 1.00 47.53 102 GLU A C 1
ATOM 704 O O . GLU A 1 102 ? 2.679 14.075 -31.066 1.00 47.53 102 GLU A O 1
ATOM 709 N N . LEU A 1 103 ? 2.927 14.066 -28.828 1.00 46.25 103 LEU A N 1
ATOM 710 C CA . LEU A 1 103 ? 2.116 12.880 -28.564 1.00 46.25 103 LEU A CA 1
ATOM 711 C C . LEU A 1 103 ? 0.637 13.133 -28.873 1.00 46.25 103 LEU A C 1
ATOM 713 O O . LEU A 1 103 ? 0.038 12.309 -29.546 1.00 46.25 103 LEU A O 1
ATOM 717 N N . LEU A 1 104 ? 0.066 14.285 -28.504 1.00 51.69 104 LEU A N 1
ATOM 718 C CA . LEU A 1 104 ? -1.291 14.706 -28.886 1.00 51.69 104 LEU A CA 1
ATOM 719 C C . LEU A 1 104 ? -1.435 14.923 -30.393 1.00 51.69 104 LEU A C 1
ATOM 721 O O . LEU A 1 104 ? -2.470 14.584 -30.965 1.00 51.69 104 LEU A O 1
ATOM 725 N N . ARG A 1 105 ? -0.419 15.494 -31.049 1.00 61.12 105 ARG A N 1
ATOM 726 C CA . ARG A 1 105 ? -0.403 15.717 -32.500 1.00 61.12 105 ARG A CA 1
ATOM 727 C C . ARG A 1 105 ? -0.402 14.391 -33.252 1.00 61.12 105 ARG A C 1
ATOM 729 O O . ARG A 1 105 ? -1.138 14.250 -34.227 1.00 61.12 105 ARG A O 1
ATOM 736 N N . GLU A 1 106 ? 0.370 13.416 -32.785 1.00 52.31 106 GLU A N 1
ATOM 737 C CA . GLU A 1 106 ? 0.423 12.086 -33.390 1.00 52.31 106 GLU A CA 1
ATOM 738 C C . GLU A 1 106 ? -0.797 11.221 -33.025 1.00 52.31 106 GLU A C 1
ATOM 740 O O . GLU A 1 106 ? -1.329 10.530 -33.896 1.00 52.31 106 GLU A O 1
ATOM 745 N N . LEU A 1 107 ? -1.331 11.343 -31.801 1.00 47.00 107 LEU A N 1
ATOM 746 C CA . LEU A 1 107 ? -2.600 10.720 -31.404 1.00 47.00 107 LEU A CA 1
ATOM 747 C C . LEU A 1 107 ? -3.765 11.267 -32.241 1.00 47.00 107 LEU A C 1
ATOM 749 O O . LEU A 1 107 ? -4.539 10.481 -32.774 1.00 47.00 107 LEU A O 1
ATOM 753 N N . ARG A 1 108 ? -3.857 12.593 -32.446 1.00 62.62 108 ARG A N 1
ATOM 754 C CA . ARG A 1 108 ? -4.866 13.219 -33.328 1.00 62.62 108 ARG A CA 1
ATOM 755 C C . ARG A 1 108 ? -4.758 12.745 -34.772 1.00 62.62 108 ARG A C 1
ATOM 757 O O . ARG A 1 108 ? -5.778 12.621 -35.441 1.00 62.62 108 ARG A O 1
ATOM 764 N N . ALA A 1 109 ? -3.540 12.503 -35.257 1.00 58.62 109 ALA A N 1
ATOM 765 C CA . ALA A 1 109 ? -3.312 12.054 -36.626 1.00 58.62 109 ALA A CA 1
ATOM 766 C C . ALA A 1 109 ? -3.758 10.601 -36.863 1.00 58.62 109 ALA A C 1
ATOM 768 O O . ALA A 1 109 ? -4.141 10.267 -37.982 1.00 58.62 109 ALA A O 1
ATOM 769 N N . ARG A 1 110 ? -3.703 9.740 -35.836 1.00 49.94 110 ARG A N 1
ATOM 770 C CA . ARG A 1 110 ? -3.974 8.296 -35.967 1.00 49.94 110 ARG A CA 1
ATOM 771 C C . ARG A 1 110 ? -5.315 7.858 -35.382 1.00 49.94 110 ARG A C 1
ATOM 773 O O . ARG A 1 110 ? -5.965 6.988 -35.948 1.00 49.94 110 ARG A O 1
ATOM 780 N N . SER A 1 111 ? -5.733 8.462 -34.276 1.00 59.69 111 SER A N 1
ATOM 781 C CA . SER A 1 111 ? -7.002 8.193 -33.599 1.00 59.69 111 SER A CA 1
ATOM 782 C C . SER A 1 111 ? -7.591 9.504 -33.060 1.00 59.69 111 SER A C 1
ATOM 784 O O . SER A 1 111 ? -7.438 9.829 -31.878 1.00 59.69 111 SER A O 1
ATOM 786 N N . PRO A 1 112 ? -8.260 10.294 -33.923 1.00 62.69 112 PRO A N 1
ATOM 787 C CA . PRO A 1 112 ? -8.828 11.581 -33.530 1.00 62.69 112 PRO A CA 1
ATOM 788 C C . PRO A 1 112 ? -9.847 11.445 -32.393 1.00 62.69 112 PRO A C 1
ATOM 790 O O . PRO A 1 112 ? -9.864 12.300 -31.519 1.00 62.69 112 PRO A O 1
ATOM 793 N N . ALA A 1 113 ? -10.594 10.336 -32.329 1.00 53.16 113 ALA A N 1
ATOM 794 C CA . ALA A 1 113 ? -11.532 10.054 -31.242 1.00 53.16 113 ALA A CA 1
ATOM 795 C C . ALA A 1 113 ? -10.834 9.866 -29.881 1.00 53.16 113 ALA A C 1
ATOM 797 O O . ALA A 1 113 ? -11.278 10.430 -28.890 1.00 53.16 113 ALA A O 1
ATOM 798 N N . ALA A 1 114 ? -9.709 9.140 -29.824 1.00 52.19 114 ALA A N 1
ATOM 799 C CA . ALA A 1 114 ? -8.944 8.982 -28.583 1.00 52.19 114 ALA A CA 1
ATOM 800 C C . ALA A 1 114 ? -8.290 10.300 -28.144 1.00 52.19 114 ALA A C 1
ATOM 802 O O . ALA A 1 114 ? -8.162 10.574 -26.953 1.00 52.19 114 ALA A O 1
ATOM 803 N N . ALA A 1 115 ? -7.887 11.133 -29.106 1.00 58.69 115 ALA A N 1
ATOM 804 C CA . ALA A 1 115 ? -7.305 12.436 -28.821 1.00 58.69 115 ALA A CA 1
ATOM 805 C C . ALA A 1 115 ? -8.354 13.463 -28.374 1.00 58.69 115 ALA A C 1
ATOM 807 O O . ALA A 1 115 ? -8.066 14.277 -27.500 1.00 58.69 115 ALA A O 1
ATOM 808 N N . GLU A 1 116 ? -9.556 13.431 -28.954 1.00 59.66 116 GLU A N 1
ATOM 809 C CA . GLU A 1 116 ? -10.700 14.231 -28.509 1.00 59.66 116 GLU A CA 1
ATOM 810 C C . GLU A 1 116 ? -11.169 13.793 -27.128 1.00 59.66 116 GLU A C 1
ATOM 812 O O . GLU A 1 116 ? -11.321 14.653 -26.275 1.00 59.66 116 GLU A O 1
ATOM 817 N N . GLN A 1 117 ? -11.269 12.490 -26.858 1.00 56.91 117 GLN A N 1
ATOM 818 C CA . GLN A 1 117 ? -11.642 11.970 -25.543 1.00 56.91 117 GLN A CA 1
ATOM 819 C C . GLN A 1 117 ? -10.623 12.359 -24.459 1.00 56.91 117 GLN A C 1
ATOM 821 O O . GLN A 1 117 ? -11.007 12.860 -23.407 1.00 56.91 117 GLN A O 1
ATOM 826 N N . LEU A 1 118 ? -9.318 12.246 -24.744 1.00 53.44 118 LEU A N 1
ATOM 827 C CA . LEU A 1 118 ? -8.256 12.724 -23.851 1.00 53.44 118 LEU A CA 1
ATOM 828 C C . LEU A 1 118 ? -8.382 14.236 -23.588 1.00 53.44 118 LEU A C 1
ATOM 830 O O . LEU A 1 118 ? -8.261 14.691 -22.455 1.00 53.44 118 LEU A O 1
ATOM 834 N N . MET A 1 119 ? -8.629 15.028 -24.635 1.00 54.91 119 MET A N 1
ATOM 835 C CA . MET A 1 119 ? -8.784 16.482 -24.528 1.00 54.91 119 MET A CA 1
ATOM 836 C C . MET A 1 119 ? -10.075 16.887 -23.809 1.00 54.91 119 MET A C 1
ATOM 838 O O . MET A 1 119 ? -10.061 17.867 -23.070 1.00 54.91 119 MET A O 1
ATOM 842 N N . GLU A 1 120 ? -11.177 16.168 -24.005 1.00 54.66 120 GLU A N 1
ATOM 843 C CA . GLU A 1 120 ? -12.478 16.380 -23.361 1.00 54.66 120 GLU A CA 1
ATOM 844 C C . GLU A 1 120 ? -12.409 16.034 -21.868 1.00 54.66 120 GLU A C 1
ATOM 846 O O . GLU A 1 120 ? -12.824 16.832 -21.030 1.00 54.66 120 GLU A O 1
ATOM 851 N N . GLU A 1 121 ? -11.758 14.925 -21.509 1.00 49.94 121 GLU A N 1
ATOM 852 C CA . GLU A 1 121 ? -11.515 14.534 -20.114 1.00 49.94 121 GLU A CA 1
ATOM 853 C C . GLU A 1 121 ? -10.615 15.542 -19.374 1.00 49.94 121 GLU A C 1
ATOM 855 O O . GLU A 1 121 ? -10.842 15.849 -18.198 1.00 49.94 121 GLU A O 1
ATOM 860 N N . LEU A 1 122 ? -9.635 16.129 -20.069 1.00 46.44 122 LEU A N 1
ATOM 861 C CA . LEU A 1 122 ? -8.747 17.160 -19.519 1.00 46.44 122 LEU A CA 1
ATOM 862 C C . LEU A 1 122 ? -9.389 18.551 -19.457 1.00 46.44 122 LEU A C 1
ATOM 864 O O . LEU A 1 122 ? -9.131 19.308 -18.521 1.00 46.44 122 LEU A O 1
ATOM 868 N N . SER A 1 123 ? -10.228 18.903 -20.433 1.00 46.16 123 SER A N 1
ATOM 869 C CA . SER A 1 123 ? -10.910 20.204 -20.491 1.00 46.16 123 SER A CA 1
ATOM 870 C C . SER A 1 123 ? -12.163 20.262 -19.614 1.00 46.16 123 SER A C 1
ATOM 872 O O . SER A 1 123 ? -12.469 21.330 -19.079 1.00 46.16 123 SER A O 1
ATOM 874 N N . GLY A 1 124 ? -12.812 19.123 -19.346 1.00 43.28 124 GLY A N 1
ATOM 875 C CA . GLY A 1 124 ? -13.912 18.992 -18.382 1.00 43.28 124 GLY A CA 1
ATOM 876 C C . GLY A 1 124 ? -13.537 19.346 -16.936 1.00 43.28 124 GLY A C 1
ATOM 877 O O . GLY A 1 124 ? -14.418 19.594 -16.118 1.00 43.28 124 GLY A O 1
ATOM 878 N N . HIS A 1 125 ? -12.241 19.454 -16.628 1.00 45.12 125 HIS A N 1
ATOM 879 C CA . HIS A 1 125 ? -11.716 19.810 -15.304 1.00 45.12 125 HIS A CA 1
ATOM 880 C C . HIS A 1 125 ? -11.104 21.226 -15.244 1.00 45.12 125 HIS A C 1
ATOM 882 O O . HIS A 1 125 ? -10.473 21.593 -14.255 1.00 45.12 125 HIS A O 1
ATOM 888 N N . SER A 1 126 ? -11.297 22.050 -16.283 1.00 38.53 126 SER A N 1
ATOM 889 C CA . SER A 1 126 ? -10.681 23.382 -16.400 1.00 38.53 126 SER A CA 1
ATOM 890 C C . SER A 1 126 ? -11.517 24.544 -15.830 1.00 38.53 126 SER A C 1
ATOM 892 O O . SER A 1 126 ? -11.131 25.703 -15.995 1.00 38.53 126 SER A O 1
ATOM 894 N N . SER A 1 127 ? -12.635 24.296 -15.147 1.00 37.28 127 SER A N 1
ATOM 895 C CA . SER A 1 127 ? -13.419 25.371 -14.527 1.00 37.28 127 SER A CA 1
ATOM 896 C C . SER A 1 127 ? -13.621 25.113 -13.034 1.00 37.28 127 SER A C 1
ATOM 898 O O . SER A 1 127 ? -14.362 24.223 -12.642 1.00 37.28 127 SER A O 1
ATOM 900 N N . GLU A 1 128 ? -12.954 25.946 -12.234 1.00 33.78 128 GLU A N 1
ATOM 901 C CA . GLU A 1 128 ? -13.135 26.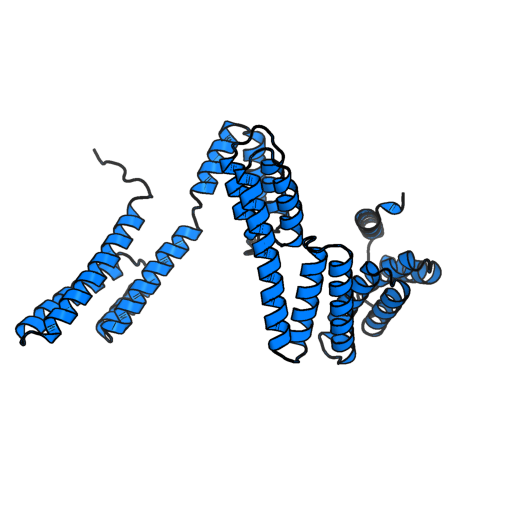233 -10.798 1.00 33.78 128 GLU A CA 1
ATOM 902 C C . GLU A 1 128 ? -12.341 25.495 -9.716 1.00 33.78 128 GLU A C 1
ATOM 904 O O . GLU A 1 128 ? -12.149 26.094 -8.663 1.00 33.78 128 GLU A O 1
ATOM 909 N N . PHE A 1 129 ? -11.729 24.335 -9.937 1.00 34.72 129 PHE A N 1
ATOM 910 C CA . PHE A 1 129 ? -10.757 23.806 -8.967 1.00 34.72 129 PHE A CA 1
ATOM 911 C C . PHE A 1 129 ? -9.660 23.041 -9.694 1.00 34.72 129 PHE A C 1
ATOM 913 O O . PHE A 1 129 ? -9.853 21.898 -10.083 1.00 34.72 129 PHE A O 1
ATOM 920 N N . ALA A 1 130 ? -8.490 23.658 -9.854 1.00 34.69 130 ALA A N 1
ATOM 921 C CA . ALA A 1 130 ? -7.271 22.929 -10.175 1.00 34.69 130 ALA A CA 1
ATOM 922 C C . ALA A 1 130 ? -6.650 22.422 -8.861 1.00 34.69 130 ALA A C 1
ATOM 924 O O . ALA A 1 130 ? -5.950 23.193 -8.194 1.00 34.69 130 ALA A O 1
ATOM 925 N N . PRO A 1 131 ? -6.865 21.163 -8.429 1.00 33.25 131 PRO A N 1
ATOM 926 C CA . PRO A 1 131 ? -5.938 20.564 -7.491 1.00 33.25 131 PRO A CA 1
ATOM 927 C C . PRO A 1 131 ? -4.618 20.333 -8.235 1.00 33.25 131 PRO A C 1
ATOM 929 O O . PRO A 1 131 ? -4.594 19.877 -9.375 1.00 33.25 131 PRO A O 1
ATOM 932 N N . ALA A 1 132 ? -3.495 20.596 -7.569 1.00 37.97 132 ALA A N 1
ATOM 933 C CA . ALA A 1 132 ? -2.138 20.329 -8.057 1.00 37.97 132 ALA A CA 1
ATOM 934 C C . ALA A 1 132 ? -1.829 18.829 -8.301 1.00 37.97 132 ALA A C 1
ATOM 936 O O . ALA A 1 132 ? -0.677 18.451 -8.503 1.00 37.97 132 ALA A O 1
ATOM 937 N N . HIS A 1 133 ? -2.852 17.978 -8.291 1.00 39.22 133 HIS A N 1
ATOM 938 C CA . HIS A 1 133 ? -2.819 16.554 -8.556 1.00 39.22 133 HIS A CA 1
ATOM 939 C C . HIS A 1 133 ? -4.083 16.227 -9.351 1.00 39.22 133 HIS A C 1
ATOM 941 O O . HIS A 1 133 ? -5.159 16.102 -8.767 1.00 39.22 133 HIS A O 1
ATOM 947 N N . ALA A 1 134 ? -3.971 16.100 -10.677 1.00 37.31 134 ALA A N 1
ATOM 948 C CA . ALA A 1 134 ? -4.967 15.325 -11.407 1.00 37.31 134 ALA A CA 1
ATOM 949 C C . ALA A 1 134 ? -5.042 13.944 -10.720 1.00 37.31 134 ALA A C 1
ATOM 951 O O . ALA A 1 134 ? -3.976 13.390 -10.419 1.00 37.31 134 ALA A O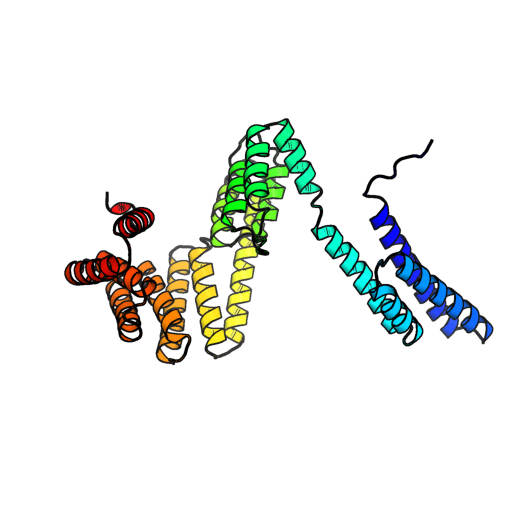 1
ATOM 952 N N . PRO A 1 135 ? -6.233 13.417 -10.379 1.00 42.38 135 PRO A N 1
ATOM 953 C CA . PRO A 1 135 ? -6.340 12.103 -9.754 1.00 42.38 135 PRO A CA 1
ATOM 954 C C . PRO A 1 135 ? -5.566 11.088 -10.597 1.00 42.38 135 PRO A C 1
ATOM 956 O O . PRO A 1 135 ? -5.687 11.084 -11.819 1.00 42.38 135 PRO A O 1
ATOM 959 N N . ALA A 1 136 ? -4.727 10.273 -9.949 1.00 45.91 136 ALA A N 1
ATOM 960 C CA . ALA A 1 136 ? -3.837 9.323 -10.622 1.00 45.91 136 A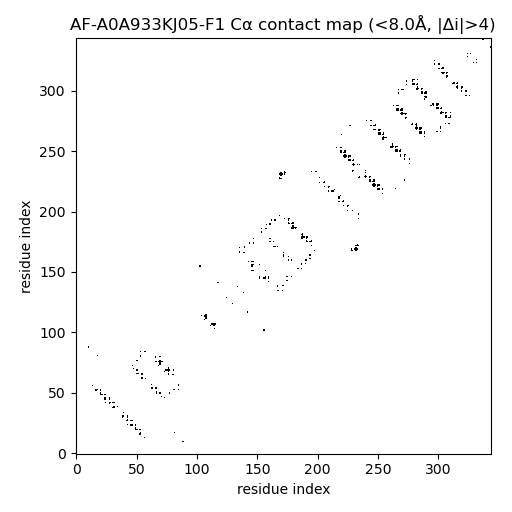LA A CA 1
ATOM 961 C C . ALA A 1 136 ? -4.591 8.438 -11.635 1.00 45.91 136 ALA A C 1
ATOM 963 O O . ALA A 1 136 ? -4.051 8.131 -12.694 1.00 45.91 136 ALA A O 1
ATOM 964 N N . GLU A 1 137 ? -5.868 8.149 -11.368 1.00 42.22 137 GLU A N 1
ATOM 965 C CA . GLU A 1 137 ? -6.807 7.472 -12.270 1.00 42.22 137 GLU A CA 1
ATOM 966 C C . GLU A 1 137 ? -6.890 8.104 -13.677 1.00 42.22 137 GLU A C 1
ATOM 968 O O . GLU A 1 137 ? -6.880 7.368 -14.664 1.00 42.22 137 GLU A O 1
ATOM 973 N N . LEU A 1 138 ? -6.867 9.440 -13.802 1.00 45.25 138 LEU A N 1
ATOM 974 C CA . LEU A 1 138 ? -6.926 10.155 -15.093 1.00 45.25 138 LEU A CA 1
ATOM 975 C C . LEU A 1 138 ? -5.642 10.013 -15.929 1.00 45.25 138 LEU A C 1
ATOM 977 O O . LEU A 1 138 ? -5.665 10.216 -17.139 1.00 45.25 138 LEU A O 1
ATOM 981 N N . LEU A 1 139 ? -4.511 9.666 -15.309 1.00 58.50 139 LEU A N 1
ATOM 982 C CA . LEU A 1 139 ? -3.238 9.456 -16.010 1.00 58.50 139 LEU A CA 1
ATOM 983 C C . LEU A 1 139 ? -2.956 7.972 -16.289 1.00 58.50 139 LEU A C 1
ATOM 985 O O . LEU A 1 139 ? -2.172 7.654 -17.185 1.00 58.50 139 LEU A O 1
ATOM 989 N N . VAL A 1 140 ? -3.603 7.064 -15.554 1.00 60.22 140 VAL A N 1
ATOM 990 C CA . VAL A 1 140 ? -3.444 5.610 -15.700 1.00 60.22 140 VAL A CA 1
ATOM 991 C C . VAL A 1 140 ? -4.096 5.107 -16.987 1.00 60.22 140 VAL A C 1
ATOM 993 O O . VAL A 1 140 ? -3.455 4.369 -17.736 1.00 60.22 140 VAL A O 1
ATOM 996 N N . ALA A 1 141 ? -5.330 5.526 -17.286 1.00 64.94 141 ALA A N 1
ATOM 997 C CA . ALA A 1 141 ? -6.073 5.030 -18.449 1.00 64.94 141 ALA A CA 1
ATOM 998 C C . ALA A 1 141 ? -5.401 5.354 -19.805 1.00 64.94 141 ALA A C 1
ATOM 1000 O O . ALA A 1 141 ? -5.248 4.436 -20.620 1.00 64.94 141 ALA A O 1
ATOM 1001 N N . PRO A 1 142 ? -4.895 6.582 -20.050 1.00 72.31 142 PRO A N 1
ATOM 1002 C CA . PRO A 1 142 ? -4.174 6.891 -21.285 1.00 72.31 142 PRO A CA 1
ATOM 1003 C C . PRO A 1 142 ? -2.891 6.071 -21.434 1.00 72.31 142 PRO A C 1
ATOM 1005 O O . PRO A 1 142 ? -2.601 5.557 -22.511 1.00 72.31 142 PRO A O 1
ATOM 1008 N N . VAL A 1 143 ? -2.131 5.894 -20.348 1.00 71.56 143 VAL A N 1
ATOM 1009 C CA . VAL A 1 143 ? -0.885 5.115 -20.377 1.00 71.56 143 VAL A CA 1
ATOM 1010 C C . VAL A 1 143 ? -1.163 3.627 -20.595 1.00 71.56 143 VAL A C 1
ATOM 1012 O O . VAL A 1 143 ? -0.472 2.988 -21.387 1.00 71.56 143 VAL A O 1
ATOM 1015 N N . ALA A 1 144 ? -2.194 3.075 -19.954 1.00 72.69 144 ALA A N 1
ATOM 1016 C CA . ALA A 1 144 ? -2.616 1.692 -20.155 1.00 72.69 144 ALA A CA 1
ATOM 1017 C C . ALA A 1 144 ? -3.063 1.431 -21.604 1.00 72.69 144 ALA A C 1
ATOM 1019 O O . ALA A 1 144 ? -2.679 0.417 -22.193 1.00 72.69 144 ALA A O 1
ATOM 1020 N N . SER A 1 145 ? -3.804 2.372 -22.199 1.00 77.00 145 SER A N 1
ATOM 1021 C CA . SER A 1 145 ? -4.216 2.320 -23.606 1.00 77.00 145 SER A CA 1
ATOM 1022 C C . SER A 1 145 ? -3.005 2.313 -24.546 1.00 77.00 145 SER A C 1
ATOM 1024 O O . SER A 1 145 ? -2.867 1.414 -25.377 1.00 77.00 145 SER A O 1
ATOM 1026 N N . LEU A 1 146 ? -2.045 3.225 -24.326 1.00 78.38 146 LEU A N 1
ATOM 1027 C CA . LEU A 1 146 ? -0.806 3.291 -25.109 1.00 78.38 146 LEU A CA 1
ATOM 1028 C C . LEU A 1 146 ? 0.034 2.007 -25.013 1.00 78.38 146 LEU A C 1
ATOM 1030 O O . LEU A 1 146 ? 0.722 1.623 -25.961 1.00 78.38 146 LEU A O 1
ATOM 1034 N N . MET A 1 147 ? 0.017 1.347 -23.854 1.00 75.06 147 MET A N 1
ATOM 1035 C CA . MET A 1 147 ? 0.783 0.120 -23.659 1.00 75.06 147 MET A CA 1
ATOM 1036 C C . MET A 1 147 ? 0.148 -1.100 -24.333 1.00 75.06 147 MET A C 1
ATOM 1038 O O . MET A 1 147 ? 0.885 -1.976 -24.797 1.00 75.06 147 MET A O 1
ATOM 1042 N N . SER A 1 148 ? -1.185 -1.136 -24.406 1.00 77.25 148 SER A N 1
ATOM 1043 C CA . SER A 1 148 ? -1.966 -2.281 -24.894 1.00 77.25 148 SER A CA 1
ATOM 1044 C C . SER A 1 148 ? -2.100 -2.327 -26.419 1.00 77.25 148 SER A C 1
ATOM 1046 O O . SER A 1 148 ? -2.287 -3.401 -26.984 1.00 77.25 148 SER A O 1
ATOM 1048 N N . ASP A 1 149 ? -1.985 -1.186 -27.097 1.00 79.56 149 ASP A N 1
ATOM 1049 C CA . ASP A 1 149 ? -2.103 -1.104 -28.553 1.00 79.56 149 ASP A CA 1
ATOM 1050 C C . ASP A 1 149 ? -0.844 -1.659 -29.251 1.00 79.56 149 ASP A C 1
ATOM 1052 O O . ASP A 1 149 ? 0.281 -1.203 -29.016 1.00 79.56 149 ASP A O 1
ATOM 1056 N N . ALA A 1 150 ? -1.020 -2.676 -30.097 1.00 75.44 150 ALA A N 1
ATOM 1057 C CA . ALA A 1 150 ? 0.061 -3.345 -30.819 1.00 75.44 150 ALA A CA 1
ATOM 1058 C C . ALA A 1 150 ? 0.714 -2.453 -31.890 1.00 75.44 150 ALA A C 1
ATOM 1060 O O . ALA A 1 150 ? 1.905 -2.619 -32.160 1.00 75.44 150 ALA A O 1
ATOM 1061 N N . ASP A 1 151 ? -0.024 -1.484 -32.435 1.00 79.12 151 ASP A N 1
ATOM 1062 C CA . ASP A 1 151 ? 0.398 -0.660 -33.573 1.00 79.12 151 ASP A CA 1
ATOM 1063 C C . ASP A 1 151 ? 1.142 0.620 -33.147 1.00 79.12 151 ASP A C 1
ATOM 1065 O O . ASP A 1 151 ? 1.650 1.384 -33.979 1.00 79.12 151 ASP A O 1
ATOM 1069 N N . ILE A 1 152 ? 1.245 0.866 -31.836 1.00 81.94 152 ILE A N 1
ATOM 1070 C CA . ILE A 1 152 ? 1.955 2.023 -31.291 1.00 81.94 152 ILE A CA 1
ATOM 1071 C C . ILE A 1 152 ? 3.468 1.851 -31.395 1.00 81.94 152 ILE A C 1
ATOM 1073 O O . ILE A 1 152 ? 4.045 0.833 -31.003 1.00 81.94 152 ILE A O 1
ATOM 1077 N N . ALA A 1 153 ? 4.114 2.925 -31.857 1.00 79.81 153 ALA A N 1
ATOM 1078 C CA . ALA A 1 153 ? 5.557 3.017 -31.996 1.00 79.81 153 ALA A CA 1
ATOM 1079 C C . ALA A 1 153 ? 6.278 2.692 -30.666 1.00 79.81 153 ALA A C 1
ATOM 1081 O O . ALA A 1 153 ? 5.911 3.237 -29.614 1.00 79.81 153 ALA A O 1
ATOM 1082 N N . PRO A 1 154 ? 7.321 1.841 -30.678 1.00 80.56 154 PRO A N 1
ATOM 1083 C CA . PRO A 1 154 ? 8.064 1.469 -29.473 1.00 80.56 154 PRO A CA 1
ATOM 1084 C C . PRO A 1 154 ? 8.590 2.662 -28.663 1.00 80.56 154 PRO A C 1
ATOM 1086 O O . PRO A 1 154 ? 8.663 2.598 -27.436 1.00 80.56 154 PRO A O 1
ATOM 1089 N N . GLU A 1 155 ? 8.926 3.767 -29.325 1.00 77.31 155 GLU A N 1
ATOM 1090 C CA . GLU A 1 155 ? 9.420 5.003 -28.717 1.00 77.31 155 GLU A CA 1
ATOM 1091 C C . GLU A 1 155 ? 8.373 5.651 -27.802 1.00 77.31 155 GLU A C 1
ATOM 1093 O O . GLU A 1 155 ? 8.710 6.127 -26.714 1.00 77.31 155 GLU A O 1
ATOM 1098 N N . LEU A 1 156 ? 7.098 5.616 -28.200 1.00 78.88 156 LEU A N 1
ATOM 1099 C CA . LEU A 1 156 ? 5.990 6.147 -27.406 1.00 78.88 156 LEU A CA 1
ATOM 1100 C C . LEU A 1 156 ? 5.722 5.270 -26.181 1.00 78.88 156 LEU A C 1
ATOM 1102 O O . LEU A 1 156 ? 5.542 5.795 -25.083 1.00 78.88 156 LEU A O 1
ATOM 1106 N N . LYS A 1 157 ? 5.803 3.941 -26.328 1.00 80.06 157 LYS A N 1
ATOM 1107 C CA . LYS A 1 157 ? 5.722 3.008 -25.190 1.00 80.06 157 LYS A CA 1
ATOM 1108 C C . LYS A 1 157 ? 6.858 3.240 -24.192 1.00 80.06 157 LYS A C 1
ATOM 1110 O O . LYS A 1 157 ? 6.646 3.241 -22.983 1.00 80.06 157 LYS A O 1
ATOM 1115 N N . LEU A 1 158 ? 8.068 3.514 -24.680 1.00 78.31 158 LEU A N 1
ATOM 1116 C CA . LEU A 1 158 ? 9.205 3.870 -23.828 1.00 78.31 158 LEU A CA 1
ATOM 1117 C C . LEU A 1 158 ? 9.005 5.202 -23.094 1.00 78.31 158 LEU A C 1
ATOM 1119 O O . LEU A 1 158 ? 9.361 5.305 -21.918 1.00 78.31 158 LEU A O 1
ATOM 1123 N N . ALA A 1 159 ? 8.446 6.214 -23.759 1.00 76.38 159 ALA A N 1
ATOM 1124 C CA . ALA A 1 159 ? 8.103 7.484 -23.123 1.00 76.38 159 ALA A CA 1
ATOM 1125 C C . ALA A 1 159 ? 7.032 7.292 -22.037 1.00 76.38 159 ALA A C 1
ATOM 1127 O O . ALA A 1 159 ? 7.192 7.791 -20.922 1.00 76.38 159 ALA A O 1
ATOM 1128 N N . ALA A 1 160 ? 6.003 6.492 -22.322 1.00 81.25 160 ALA A N 1
ATOM 1129 C CA . ALA A 1 160 ? 4.956 6.140 -21.372 1.00 81.25 160 ALA A CA 1
ATOM 1130 C C . ALA A 1 160 ? 5.529 5.444 -20.124 1.00 81.25 160 ALA A C 1
ATOM 1132 O O . ALA A 1 160 ? 5.259 5.875 -19.006 1.00 81.25 160 ALA A O 1
ATOM 1133 N N . ILE A 1 161 ? 6.418 4.457 -20.299 1.00 82.94 161 ILE A N 1
ATOM 1134 C CA . ILE A 1 161 ? 7.095 3.771 -19.183 1.00 82.94 161 ILE A CA 1
ATOM 1135 C C . ILE A 1 161 ? 7.905 4.744 -18.325 1.00 82.94 161 ILE A C 1
ATOM 1137 O O . ILE A 1 161 ? 7.911 4.631 -17.103 1.00 82.94 161 ILE A O 1
ATOM 1141 N N . ARG A 1 162 ? 8.577 5.729 -18.928 1.00 78.12 162 ARG A N 1
ATOM 1142 C CA . ARG A 1 162 ? 9.317 6.744 -18.158 1.00 78.12 162 ARG A CA 1
ATOM 1143 C C . ARG A 1 162 ? 8.381 7.625 -17.332 1.00 78.12 162 ARG A C 1
ATOM 1145 O O . ARG A 1 162 ? 8.716 7.943 -16.191 1.00 78.12 162 ARG A O 1
ATOM 1152 N N . ASN A 1 163 ? 7.204 7.946 -17.865 1.00 80.00 163 ASN A N 1
ATOM 1153 C CA . ASN A 1 163 ? 6.192 8.740 -17.169 1.00 80.00 163 ASN A CA 1
ATOM 1154 C C . ASN A 1 163 ? 5.486 7.978 -16.036 1.00 80.00 163 ASN A C 1
ATOM 1156 O O . ASN A 1 163 ? 5.006 8.617 -15.103 1.00 80.00 163 ASN A O 1
ATOM 1160 N N . LEU A 1 164 ? 5.496 6.636 -16.042 1.00 81.38 164 LEU A N 1
ATOM 1161 C CA . LEU A 1 164 ? 4.948 5.827 -14.941 1.00 81.38 164 LEU A CA 1
ATOM 1162 C C . LEU A 1 164 ? 5.621 6.112 -13.588 1.00 81.38 164 LEU A C 1
ATOM 1164 O O . LEU A 1 164 ? 5.004 5.893 -12.552 1.00 81.38 164 LEU A O 1
ATOM 1168 N N . THR A 1 165 ? 6.842 6.661 -13.575 1.00 77.69 165 THR A N 1
ATOM 1169 C CA . THR A 1 165 ? 7.524 7.100 -12.340 1.00 77.69 165 THR A CA 1
ATOM 1170 C C . THR A 1 165 ? 6.780 8.192 -11.566 1.00 77.69 165 THR A C 1
ATOM 1172 O O . THR A 1 165 ? 7.061 8.388 -10.384 1.00 77.69 165 THR A O 1
ATOM 1175 N N . HIS A 1 166 ? 5.866 8.915 -12.215 1.00 77.38 166 HIS A N 1
ATOM 1176 C CA . HIS A 1 166 ? 5.107 10.007 -11.607 1.00 77.38 166 HIS A CA 1
ATOM 1177 C C . HIS A 1 166 ? 3.758 9.566 -11.030 1.00 77.38 166 HIS A C 1
ATOM 1179 O O . HIS A 1 166 ? 3.108 10.357 -10.347 1.00 77.38 166 HIS A O 1
ATOM 1185 N N . LEU A 1 167 ? 3.338 8.327 -11.293 1.00 77.56 167 LEU A N 1
ATOM 1186 C CA . LEU A 1 167 ? 2.111 7.757 -10.746 1.00 77.56 167 LEU A CA 1
ATOM 1187 C C . LEU A 1 167 ? 2.369 7.101 -9.390 1.00 77.56 167 LEU A C 1
ATOM 1189 O O . LEU A 1 167 ? 3.514 6.901 -8.977 1.00 77.56 167 LEU A O 1
ATOM 1193 N N . SER A 1 168 ? 1.287 6.746 -8.693 1.00 80.75 168 SER A N 1
ATOM 1194 C CA . SER A 1 168 ? 1.409 5.956 -7.472 1.00 80.75 168 SER A CA 1
ATOM 1195 C C . SER A 1 168 ? 2.067 4.599 -7.794 1.00 80.75 168 SER A C 1
ATOM 1197 O O . SER A 1 168 ? 1.836 4.034 -8.873 1.00 80.75 168 SER A O 1
ATOM 1199 N N . PRO A 1 169 ? 2.901 4.042 -6.899 1.00 82.25 169 PRO A N 1
ATOM 1200 C CA . PRO A 1 169 ? 3.474 2.713 -7.104 1.00 82.25 169 PRO A CA 1
ATOM 1201 C C . PRO A 1 169 ? 2.415 1.616 -7.277 1.00 82.25 169 PRO A C 1
ATOM 1203 O O . PRO A 1 169 ? 2.618 0.702 -8.070 1.00 82.25 169 PRO A O 1
ATOM 1206 N N . THR A 1 170 ? 1.278 1.730 -6.586 1.00 83.19 170 THR A N 1
ATOM 1207 C CA . THR A 1 170 ? 0.158 0.780 -6.670 1.00 83.19 170 THR A CA 1
ATOM 1208 C C . THR A 1 170 ? -0.442 0.716 -8.073 1.00 83.19 170 THR A C 1
ATOM 1210 O O . THR A 1 170 ? -0.747 -0.373 -8.553 1.00 83.19 170 THR A O 1
ATOM 1213 N N . ASP A 1 171 ? -0.526 1.853 -8.766 1.00 83.44 171 ASP A N 1
ATOM 1214 C CA . ASP A 1 171 ? -1.105 1.912 -10.113 1.00 83.44 171 ASP A CA 1
ATOM 1215 C C . ASP A 1 171 ? -0.063 1.641 -11.208 1.00 83.44 171 ASP A C 1
ATOM 1217 O O . ASP A 1 171 ? -0.351 1.034 -12.240 1.00 83.44 171 ASP A O 1
ATOM 1221 N N . SER A 1 172 ? 1.177 2.089 -10.997 1.00 86.56 172 SER A N 1
ATOM 1222 C CA . SER A 1 172 ? 2.237 1.995 -12.006 1.00 86.56 172 SER A CA 1
ATOM 1223 C C . SER A 1 172 ? 2.829 0.595 -12.132 1.00 86.56 172 SER A C 1
ATOM 1225 O O . SER A 1 172 ? 3.074 0.136 -13.246 1.00 86.56 172 SER A O 1
ATOM 1227 N N . VAL A 1 173 ? 3.066 -0.113 -11.026 1.00 91.31 173 VAL A N 1
ATOM 1228 C CA . VAL A 1 173 ? 3.780 -1.400 -11.044 1.00 91.31 173 VAL A CA 1
ATOM 1229 C C . VAL A 1 173 ? 3.077 -2.471 -11.887 1.00 91.31 173 VAL A C 1
ATOM 1231 O O . VAL A 1 173 ? 3.786 -3.132 -12.652 1.00 91.31 173 VAL A O 1
ATOM 1234 N N . PRO A 1 174 ? 1.738 -2.645 -11.845 1.00 90.12 174 PRO A N 1
ATOM 1235 C CA . PRO A 1 174 ? 1.047 -3.565 -12.749 1.00 90.12 174 PRO A CA 1
ATOM 1236 C C . PRO A 1 174 ? 1.318 -3.264 -14.229 1.00 90.12 174 PRO A C 1
ATOM 1238 O O . PRO A 1 174 ? 1.634 -4.176 -14.992 1.00 90.12 174 PRO A O 1
ATOM 1241 N N . LEU A 1 175 ? 1.294 -1.985 -14.623 1.00 89.88 175 LEU A N 1
ATOM 1242 C CA . LEU A 1 175 ? 1.567 -1.551 -15.999 1.00 89.88 175 LEU A CA 1
ATOM 1243 C C . LEU A 1 175 ? 3.022 -1.813 -16.405 1.00 89.88 175 LEU A C 1
ATOM 1245 O O . LEU A 1 175 ? 3.297 -2.266 -17.516 1.00 89.88 175 LEU A O 1
ATOM 1249 N N . VAL A 1 176 ? 3.971 -1.575 -15.495 1.00 91.69 176 VAL A N 1
ATOM 1250 C CA . VAL A 1 176 ? 5.389 -1.868 -15.749 1.00 91.69 176 VAL A CA 1
ATOM 1251 C C . VAL A 1 176 ? 5.631 -3.379 -15.848 1.00 91.69 176 VAL A C 1
ATOM 1253 O O . VAL A 1 176 ? 6.417 -3.821 -16.686 1.00 91.69 176 VAL A O 1
ATOM 1256 N N . LYS A 1 177 ? 4.944 -4.192 -15.034 1.00 92.44 177 LYS A N 1
ATOM 1257 C CA . LYS A 1 177 ? 4.997 -5.658 -15.130 1.00 92.44 177 LYS A CA 1
ATOM 1258 C C . LYS A 1 177 ? 4.419 -6.162 -16.449 1.00 92.44 177 LYS A C 1
ATOM 1260 O O . LYS A 1 177 ? 4.988 -7.086 -17.025 1.00 92.44 177 LYS A O 1
ATOM 1265 N N . GLU A 1 178 ? 3.359 -5.543 -16.959 1.00 91.19 178 GLU A N 1
ATOM 1266 C CA . GLU A 1 178 ? 2.838 -5.862 -18.290 1.00 91.19 178 GLU A CA 1
ATOM 1267 C C . GLU A 1 178 ? 3.861 -5.524 -19.384 1.00 91.19 178 GLU A C 1
ATOM 1269 O O . GLU A 1 178 ? 4.133 -6.341 -20.260 1.00 91.19 178 GLU A O 1
ATOM 1274 N N . ALA A 1 179 ? 4.548 -4.382 -19.277 1.00 90.88 179 ALA A N 1
ATOM 1275 C CA . ALA A 1 179 ? 5.598 -4.003 -20.222 1.00 90.88 179 ALA A CA 1
ATOM 1276 C C . ALA A 1 179 ? 6.777 -5.002 -20.286 1.00 90.88 179 ALA A C 1
ATOM 1278 O O . ALA A 1 179 ? 7.443 -5.095 -21.320 1.00 90.88 179 ALA A O 1
ATOM 1279 N N . LEU A 1 180 ? 7.023 -5.804 -19.238 1.00 93.62 180 LEU A N 1
ATOM 1280 C CA . LEU A 1 180 ? 8.018 -6.887 -19.283 1.00 93.62 180 LEU A CA 1
ATOM 1281 C C . LEU A 1 180 ? 7.665 -7.995 -20.285 1.00 93.62 180 LEU A C 1
ATOM 1283 O O . LEU A 1 180 ? 8.562 -8.717 -20.720 1.00 93.62 180 LEU A O 1
ATOM 1287 N N . ARG A 1 181 ? 6.388 -8.132 -20.652 1.00 92.50 181 ARG A N 1
ATOM 1288 C CA . ARG A 1 181 ? 5.902 -9.121 -21.625 1.00 92.50 181 ARG A CA 1
ATOM 1289 C C . ARG A 1 181 ? 6.033 -8.648 -23.071 1.00 92.50 181 ARG A C 1
ATOM 1291 O O . ARG A 1 181 ? 5.759 -9.418 -23.979 1.00 92.50 181 ARG A O 1
ATOM 1298 N N . SER A 1 182 ? 6.466 -7.405 -23.298 1.00 90.75 182 SER A N 1
ATOM 1299 C CA . SER A 1 182 ? 6.629 -6.854 -24.643 1.00 90.75 182 SER A CA 1
ATOM 1300 C C . SER A 1 182 ? 7.641 -7.648 -25.470 1.00 90.75 182 SER A C 1
ATOM 1302 O O . SER A 1 182 ? 8.725 -7.975 -24.984 1.00 90.75 182 SER A O 1
ATOM 1304 N N . ASP A 1 183 ? 7.354 -7.853 -26.756 1.00 89.19 183 ASP A N 1
ATOM 1305 C CA . ASP A 1 183 ? 8.290 -8.466 -27.706 1.00 89.19 183 ASP A CA 1
ATOM 1306 C C . ASP A 1 183 ? 9.529 -7.595 -27.969 1.00 89.19 183 ASP A C 1
ATOM 1308 O O . ASP A 1 183 ? 10.598 -8.110 -28.315 1.00 89.19 183 ASP A O 1
ATOM 1312 N N . VAL A 1 184 ? 9.445 -6.285 -27.710 1.00 90.31 184 VAL A N 1
ATOM 1313 C CA . VAL A 1 184 ? 10.533 -5.329 -27.944 1.00 90.31 184 VAL A CA 1
ATOM 1314 C C . VAL A 1 184 ? 11.565 -5.385 -26.804 1.00 90.31 184 VAL A C 1
ATOM 1316 O O . VAL A 1 184 ? 11.257 -4.993 -25.673 1.00 90.31 184 VAL A O 1
ATOM 1319 N N . PRO A 1 185 ? 12.834 -5.771 -27.066 1.00 91.44 185 PRO A N 1
ATOM 1320 C CA . PRO A 1 185 ? 13.851 -5.907 -26.016 1.00 91.44 185 PRO A CA 1
ATOM 1321 C C . PRO A 1 185 ? 14.121 -4.621 -25.225 1.00 91.44 185 PRO A C 1
ATOM 1323 O O . PRO A 1 185 ? 14.333 -4.674 -24.014 1.00 91.44 185 PRO A O 1
ATOM 1326 N N . ALA A 1 186 ? 14.081 -3.461 -25.889 1.00 87.38 186 ALA A N 1
ATOM 1327 C CA . ALA A 1 186 ? 14.288 -2.170 -25.239 1.00 87.38 186 ALA A CA 1
ATOM 1328 C C . ALA A 1 186 ? 13.205 -1.878 -24.186 1.00 87.38 186 ALA A C 1
ATOM 1330 O O . ALA A 1 186 ? 13.528 -1.444 -23.082 1.00 87.38 186 ALA A O 1
ATOM 1331 N N . ILE A 1 187 ? 11.936 -2.168 -24.495 1.00 88.38 187 ILE A N 1
ATOM 1332 C CA . ILE A 1 187 ? 10.808 -1.975 -23.574 1.00 88.38 187 ILE A CA 1
ATOM 1333 C C . ILE A 1 187 ? 11.002 -2.829 -22.319 1.00 88.38 187 ILE A C 1
ATOM 1335 O O . ILE A 1 187 ? 10.965 -2.295 -21.208 1.00 88.38 187 ILE A O 1
ATOM 1339 N N . ARG A 1 188 ? 11.326 -4.119 -22.489 1.00 93.94 188 ARG A N 1
ATOM 1340 C CA . ARG A 1 188 ? 11.609 -5.025 -21.363 1.00 93.94 188 ARG A CA 1
ATOM 1341 C C . ARG A 1 188 ? 12.759 -4.524 -20.491 1.00 93.94 188 ARG A C 1
ATOM 1343 O O . ARG A 1 188 ? 12.653 -4.542 -19.267 1.00 93.94 188 ARG A O 1
ATOM 1350 N N . PHE A 1 189 ? 13.841 -4.041 -21.108 1.00 92.56 189 PHE A N 1
ATOM 1351 C CA . PHE A 1 189 ? 14.995 -3.498 -20.387 1.00 92.56 189 PHE A CA 1
ATOM 1352 C C . PHE A 1 189 ? 14.619 -2.289 -19.515 1.00 92.56 189 PHE A C 1
ATOM 1354 O O . PHE A 1 189 ? 14.966 -2.246 -18.333 1.00 92.56 189 PHE A O 1
ATOM 1361 N N . TYR A 1 190 ? 13.894 -1.313 -20.070 1.00 88.75 190 TYR A N 1
ATOM 1362 C CA . TYR A 1 190 ? 13.488 -0.125 -19.314 1.00 88.75 190 TYR A CA 1
ATOM 1363 C C . TYR A 1 190 ? 12.455 -0.444 -18.229 1.00 88.75 190 TYR A C 1
ATOM 1365 O O . TYR A 1 190 ? 12.555 0.115 -17.137 1.00 88.75 190 TYR A O 1
ATOM 1373 N N . ALA A 1 191 ? 11.524 -1.364 -18.487 1.00 93.25 191 ALA A N 1
ATOM 1374 C CA . ALA A 1 191 ? 10.567 -1.833 -17.489 1.00 93.25 191 ALA A CA 1
ATOM 1375 C C . ALA A 1 191 ? 11.271 -2.524 -16.306 1.00 93.25 191 ALA A C 1
ATOM 1377 O O . ALA A 1 191 ? 11.037 -2.160 -15.154 1.00 93.25 191 ALA A O 1
ATOM 1378 N N . ALA A 1 192 ? 12.212 -3.439 -16.572 1.00 94.56 192 ALA A N 1
ATOM 1379 C CA . ALA A 1 192 ? 12.981 -4.120 -15.528 1.00 94.56 192 ALA A CA 1
ATOM 1380 C C . ALA A 1 192 ? 13.798 -3.128 -14.684 1.00 94.56 192 ALA A C 1
ATOM 1382 O O . ALA A 1 192 ? 13.803 -3.193 -13.454 1.00 94.56 192 ALA A O 1
ATOM 1383 N N . ARG A 1 193 ? 14.442 -2.154 -15.343 1.00 93.88 193 ARG A N 1
ATOM 1384 C CA . ARG A 1 193 ? 15.185 -1.087 -14.663 1.00 93.88 193 ARG A CA 1
ATOM 1385 C C . ARG A 1 193 ? 14.276 -0.220 -13.790 1.00 93.88 193 ARG A C 1
ATOM 1387 O O . ARG A 1 193 ? 14.680 0.164 -12.696 1.00 93.88 193 ARG A O 1
ATOM 1394 N N . LEU A 1 194 ? 13.073 0.106 -14.260 1.00 92.06 194 LEU A N 1
ATOM 1395 C CA . LEU A 1 194 ? 12.113 0.895 -13.493 1.00 92.06 194 LEU A CA 1
ATOM 1396 C C . LEU A 1 194 ? 11.637 0.144 -12.243 1.00 92.06 194 LEU A C 1
ATOM 1398 O O . LEU A 1 194 ? 11.672 0.724 -11.162 1.00 92.06 194 LEU A O 1
ATOM 1402 N N . LEU A 1 195 ? 11.279 -1.139 -12.359 1.00 94.25 195 LEU A N 1
ATOM 1403 C CA . LEU A 1 195 ? 10.885 -1.957 -11.203 1.00 94.25 195 LEU A CA 1
ATOM 1404 C C . LEU A 1 195 ? 11.991 -2.016 -10.145 1.00 94.25 195 LEU A C 1
ATOM 1406 O O . LEU A 1 195 ? 11.727 -1.748 -8.976 1.00 94.25 195 LEU A O 1
ATOM 1410 N N . SER A 1 196 ? 13.234 -2.268 -10.566 1.00 94.06 196 SER A N 1
ATOM 1411 C CA . SER A 1 196 ? 14.389 -2.282 -9.660 1.00 94.06 196 SER A CA 1
ATOM 1412 C C . SER A 1 196 ? 14.587 -0.932 -8.960 1.00 94.06 196 SER A C 1
ATOM 1414 O O . SER A 1 196 ? 14.780 -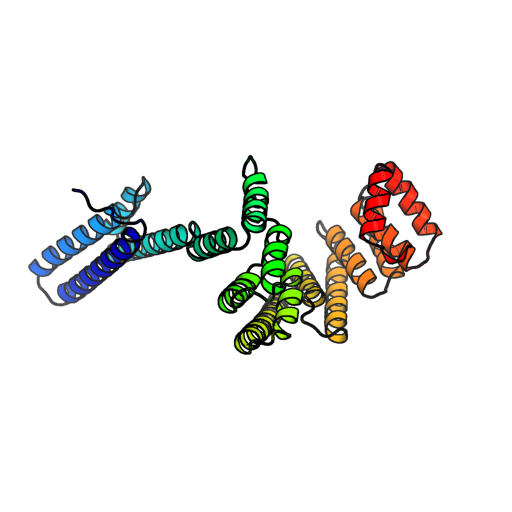0.887 -7.747 1.00 94.06 196 SER A O 1
ATOM 1416 N N . ASN A 1 197 ? 14.455 0.187 -9.684 1.00 92.38 197 ASN A N 1
ATOM 1417 C CA . ASN A 1 197 ? 14.554 1.520 -9.086 1.00 92.38 197 ASN A CA 1
ATOM 1418 C C . ASN A 1 197 ? 13.444 1.800 -8.058 1.00 92.38 197 ASN A C 1
ATOM 1420 O O . ASN A 1 197 ? 13.707 2.464 -7.050 1.00 92.38 197 ASN A O 1
ATOM 1424 N N . LEU A 1 198 ? 12.215 1.340 -8.320 1.00 92.38 198 LEU A N 1
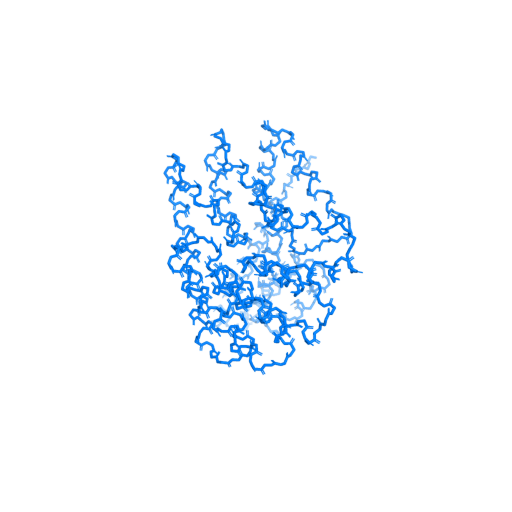ATOM 1425 C CA . LEU A 1 198 ? 11.079 1.499 -7.409 1.00 92.38 198 LEU A CA 1
ATOM 1426 C C . LEU A 1 198 ? 11.295 0.692 -6.124 1.00 92.38 198 LEU A C 1
ATOM 1428 O O . LEU A 1 198 ? 11.167 1.244 -5.030 1.00 92.38 198 LEU A O 1
ATOM 1432 N N . GLU A 1 199 ? 11.695 -0.574 -6.246 1.00 94.38 199 GLU A N 1
ATOM 1433 C CA . GLU A 1 199 ? 11.996 -1.453 -5.110 1.00 94.38 199 GLU A CA 1
ATOM 1434 C C . GLU A 1 199 ? 13.132 -0.896 -4.235 1.00 94.38 199 GLU A C 1
ATOM 1436 O O . GLU A 1 199 ? 13.013 -0.796 -3.007 1.00 94.38 199 GLU A O 1
ATOM 1441 N N . ASP A 1 200 ? 14.208 -0.430 -4.868 1.00 93.69 200 ASP A N 1
ATOM 1442 C CA . ASP A 1 200 ? 15.312 0.256 -4.203 1.00 93.69 200 ASP A CA 1
ATOM 1443 C C . ASP A 1 200 ? 14.853 1.544 -3.500 1.00 93.69 200 ASP A C 1
ATOM 1445 O O . ASP A 1 200 ? 15.322 1.882 -2.406 1.00 93.69 200 ASP A O 1
ATOM 1449 N N . GLY A 1 201 ? 13.941 2.289 -4.130 1.00 93.00 201 GLY A N 1
ATOM 1450 C CA . GLY A 1 201 ? 13.319 3.488 -3.576 1.00 93.00 201 GLY A CA 1
ATOM 1451 C C . GLY A 1 201 ? 12.572 3.195 -2.277 1.00 93.00 201 GLY A C 1
ATOM 1452 O O . GLY A 1 201 ? 12.836 3.849 -1.260 1.00 93.00 201 GLY A O 1
ATOM 1453 N N . PHE A 1 202 ? 11.714 2.172 -2.285 1.00 94.50 202 PHE A N 1
ATOM 1454 C CA . PHE A 1 202 ? 11.012 1.695 -1.093 1.00 94.50 202 PHE A CA 1
ATOM 1455 C C . PHE A 1 202 ? 11.977 1.236 -0.007 1.00 94.50 202 PHE A C 1
ATOM 1457 O O . PHE A 1 202 ? 11.872 1.679 1.138 1.00 94.50 202 PHE A O 1
ATOM 1464 N N . SER A 1 203 ? 12.962 0.415 -0.364 1.00 94.38 203 SER A N 1
ATOM 1465 C CA . SER A 1 203 ? 13.949 -0.118 0.576 1.00 94.38 203 SER A CA 1
ATOM 1466 C C . SER A 1 203 ? 14.749 0.989 1.265 1.00 94.38 203 SER A C 1
ATOM 1468 O O . SER A 1 203 ? 14.923 0.971 2.488 1.00 94.38 203 SER A O 1
ATOM 1470 N N . ARG A 1 204 ? 15.190 2.006 0.512 1.00 96.12 204 ARG A N 1
ATOM 1471 C CA . ARG A 1 204 ? 15.874 3.182 1.074 1.00 96.12 204 ARG A CA 1
ATOM 1472 C C . ARG A 1 204 ? 14.954 4.009 1.967 1.00 96.12 204 ARG A C 1
ATOM 1474 O O . ARG A 1 204 ? 15.388 4.430 3.037 1.00 96.12 204 ARG A O 1
ATOM 1481 N N . ARG A 1 205 ? 13.707 4.254 1.549 1.00 95.19 205 ARG A N 1
ATOM 1482 C CA . ARG A 1 205 ? 12.727 5.017 2.340 1.00 95.19 205 ARG A CA 1
ATOM 1483 C C . ARG A 1 205 ? 12.424 4.316 3.663 1.00 95.19 205 ARG A C 1
ATOM 1485 O O . ARG A 1 205 ? 12.484 4.956 4.707 1.00 95.19 205 ARG A O 1
ATOM 1492 N N . LEU A 1 206 ? 12.164 3.011 3.628 1.00 95.94 206 LEU A N 1
ATOM 1493 C CA . LEU A 1 206 ? 11.896 2.210 4.821 1.00 95.94 206 LEU A CA 1
ATOM 1494 C C . LEU A 1 206 ? 13.079 2.212 5.784 1.00 95.94 206 LEU A C 1
ATOM 1496 O O . LEU A 1 206 ? 12.880 2.448 6.971 1.00 95.94 206 LEU A O 1
ATOM 1500 N N . ARG A 1 207 ? 14.304 2.029 5.279 1.00 95.62 207 ARG A N 1
ATOM 1501 C CA . ARG A 1 207 ? 15.513 2.082 6.107 1.00 95.62 207 ARG A CA 1
ATOM 1502 C C . ARG A 1 207 ? 15.669 3.436 6.800 1.00 95.62 207 ARG A C 1
ATOM 1504 O O . ARG A 1 207 ? 15.829 3.477 8.013 1.00 95.62 207 ARG A O 1
ATOM 1511 N N . LYS A 1 208 ? 15.527 4.537 6.052 1.00 95.69 208 LYS A N 1
ATOM 1512 C CA . LYS A 1 208 ? 15.586 5.896 6.613 1.00 95.69 208 LYS A CA 1
ATOM 1513 C C . LYS A 1 208 ? 14.527 6.125 7.692 1.00 95.69 208 LYS A C 1
ATOM 1515 O O . LYS A 1 208 ? 14.835 6.710 8.722 1.00 95.69 208 LYS A O 1
ATOM 1520 N N . LEU A 1 209 ? 13.295 5.664 7.471 1.00 94.81 209 LEU A N 1
ATOM 1521 C CA . LEU A 1 209 ? 12.213 5.787 8.453 1.00 94.81 209 LEU A CA 1
ATOM 1522 C C . LEU A 1 209 ? 12.477 4.955 9.714 1.00 94.81 209 LEU A C 1
ATOM 1524 O O . LEU A 1 209 ? 12.155 5.402 10.807 1.00 94.81 209 LEU A O 1
ATOM 1528 N N . GLN A 1 210 ? 13.091 3.777 9.578 1.00 93.38 210 GLN A N 1
ATOM 1529 C CA . GLN A 1 210 ? 13.499 2.955 10.722 1.00 93.38 210 GLN A CA 1
ATOM 1530 C C . GLN A 1 210 ? 14.637 3.600 11.522 1.00 93.38 210 GLN A C 1
ATOM 1532 O O . GLN A 1 210 ? 14.622 3.564 12.747 1.00 93.38 210 GLN A O 1
ATOM 1537 N N . GLU A 1 211 ? 15.609 4.203 10.840 1.00 93.38 211 GLU A N 1
ATOM 1538 C CA . GLU A 1 211 ? 16.749 4.885 11.467 1.00 93.38 211 GLU A CA 1
ATOM 1539 C C . GLU A 1 211 ? 16.362 6.221 12.112 1.00 93.38 211 GLU A C 1
ATOM 1541 O O . GLU A 1 211 ? 16.997 6.650 13.072 1.00 93.38 211 GLU A O 1
ATOM 1546 N N . ALA A 1 212 ? 15.311 6.880 11.616 1.00 88.19 212 ALA A N 1
ATOM 1547 C CA . ALA A 1 212 ? 14.852 8.163 12.139 1.00 88.19 212 ALA A CA 1
ATOM 1548 C C . ALA A 1 212 ? 14.360 8.089 13.600 1.00 88.19 212 ALA A C 1
ATOM 1550 O O . ALA A 1 212 ? 14.191 9.142 14.219 1.00 88.19 212 ALA A O 1
ATOM 1551 N N . GLY A 1 213 ? 14.161 6.894 14.162 1.00 80.00 213 GLY A N 1
ATOM 1552 C CA . GLY A 1 213 ? 13.835 6.669 15.570 1.00 80.00 213 GLY A CA 1
ATOM 1553 C C . GLY A 1 213 ? 12.343 6.734 15.892 1.00 80.00 213 GLY A C 1
ATOM 1554 O O . GLY A 1 213 ? 11.489 6.801 15.006 1.00 80.00 213 GLY A O 1
ATOM 1555 N N . ASP A 1 214 ? 12.041 6.730 17.188 1.00 78.25 214 ASP A N 1
ATOM 1556 C CA . ASP A 1 214 ? 10.683 6.554 17.695 1.00 78.25 214 ASP A CA 1
ATOM 1557 C C . ASP A 1 214 ? 9.922 7.884 17.799 1.00 78.25 214 ASP A C 1
ATOM 1559 O O . ASP A 1 214 ? 10.439 8.910 18.246 1.00 78.25 214 ASP A O 1
ATOM 1563 N N . GLY A 1 215 ? 8.668 7.877 17.354 1.00 87.75 215 GLY A N 1
ATOM 1564 C CA . GLY A 1 215 ? 7.750 9.009 17.443 1.00 87.75 215 GLY A CA 1
ATOM 1565 C C . GLY A 1 215 ? 6.461 8.713 16.678 1.00 87.75 215 GLY A C 1
ATOM 1566 O O . GLY A 1 215 ? 6.520 8.040 15.649 1.00 87.75 215 GLY A O 1
ATOM 1567 N N . PRO A 1 216 ? 5.292 9.196 17.129 1.00 89.25 216 PRO A N 1
ATOM 1568 C CA . PRO A 1 216 ? 4.007 8.793 16.555 1.00 89.25 216 PRO A CA 1
ATOM 1569 C C . PRO A 1 216 ? 3.898 9.107 15.054 1.00 89.25 216 PRO A C 1
ATOM 1571 O O . PRO A 1 216 ? 3.356 8.311 14.296 1.00 89.25 216 PRO A O 1
ATOM 1574 N N . GLU A 1 217 ? 4.475 10.224 14.609 1.00 90.44 217 GLU A N 1
ATOM 1575 C CA . GLU A 1 217 ? 4.517 10.620 13.192 1.00 90.44 217 GLU A CA 1
ATOM 1576 C C . GLU A 1 217 ? 5.387 9.683 12.361 1.00 90.44 217 GLU A C 1
ATOM 1578 O O . GLU A 1 217 ? 4.964 9.195 11.317 1.00 90.44 217 GLU A O 1
ATOM 1583 N N . LYS A 1 218 ? 6.576 9.356 12.872 1.00 91.88 218 LYS A N 1
ATOM 1584 C CA . LYS A 1 218 ? 7.511 8.443 12.209 1.00 91.88 218 LYS A CA 1
ATOM 1585 C C . LYS A 1 218 ? 6.958 7.024 12.150 1.00 91.88 218 LYS A C 1
ATOM 1587 O O . LYS A 1 218 ? 7.079 6.371 11.120 1.00 91.88 218 LYS A O 1
ATOM 1592 N N . LEU A 1 219 ? 6.301 6.560 13.216 1.00 92.50 219 LEU A N 1
ATOM 1593 C CA . LEU A 1 219 ? 5.619 5.264 13.240 1.00 92.50 219 LEU A CA 1
ATOM 1594 C C . LEU A 1 219 ? 4.468 5.228 12.230 1.00 92.50 219 LEU A C 1
ATOM 1596 O O . LEU A 1 219 ? 4.323 4.242 11.509 1.00 92.50 219 LEU A O 1
ATOM 1600 N N . GLN A 1 220 ? 3.687 6.306 12.126 1.00 93.06 220 GLN A N 1
ATOM 1601 C CA . GLN A 1 220 ? 2.625 6.414 11.129 1.00 93.06 220 GLN A CA 1
ATOM 1602 C C . GLN A 1 220 ? 3.186 6.361 9.701 1.00 93.06 220 GLN A C 1
ATOM 1604 O O . GLN A 1 220 ? 2.699 5.587 8.875 1.00 93.06 220 GLN A O 1
ATOM 1609 N N . GLU A 1 221 ? 4.230 7.137 9.406 1.00 94.06 221 GLU A N 1
ATOM 1610 C CA . GLU A 1 221 ? 4.884 7.127 8.095 1.00 94.06 221 GLU A CA 1
ATOM 1611 C C . GLU A 1 221 ? 5.525 5.776 7.772 1.00 94.06 221 GLU A C 1
ATOM 1613 O O . GLU A 1 221 ? 5.416 5.298 6.642 1.00 94.06 221 GLU A O 1
ATOM 1618 N N . LEU A 1 222 ? 6.152 5.131 8.757 1.00 95.75 222 LEU A N 1
ATOM 1619 C CA . LEU A 1 222 ? 6.751 3.808 8.613 1.00 95.75 222 LEU A CA 1
ATOM 1620 C C . LEU A 1 222 ? 5.694 2.743 8.313 1.00 95.75 222 LEU A C 1
ATOM 1622 O O . LEU A 1 222 ? 5.884 1.935 7.404 1.00 95.75 222 LEU A O 1
ATOM 1626 N N . ALA A 1 223 ? 4.580 2.741 9.048 1.00 96.06 223 ALA A N 1
ATOM 1627 C CA . ALA A 1 223 ? 3.467 1.839 8.783 1.00 96.06 223 ALA A CA 1
ATOM 1628 C C . ALA A 1 223 ? 2.896 2.061 7.379 1.00 96.06 223 ALA A C 1
ATOM 1630 O O . ALA A 1 223 ? 2.755 1.101 6.622 1.00 96.06 223 ALA A O 1
ATOM 1631 N N . ARG A 1 224 ? 2.651 3.322 7.000 1.00 94.81 224 ARG A N 1
ATOM 1632 C CA . ARG A 1 224 ? 2.144 3.680 5.670 1.00 94.81 224 ARG A CA 1
ATOM 1633 C C . ARG A 1 224 ? 3.086 3.219 4.560 1.00 94.81 224 ARG A C 1
ATOM 1635 O O . ARG A 1 224 ? 2.633 2.589 3.616 1.00 94.81 224 ARG A O 1
ATOM 1642 N N . ALA A 1 225 ? 4.387 3.474 4.689 1.00 95.38 225 ALA A N 1
ATOM 1643 C CA . ALA A 1 225 ? 5.374 3.053 3.697 1.00 95.38 225 ALA A CA 1
ATOM 1644 C C . ALA A 1 225 ? 5.468 1.521 3.571 1.00 95.38 225 ALA A C 1
ATOM 1646 O O . ALA A 1 225 ? 5.732 1.009 2.486 1.00 95.38 225 ALA A O 1
ATOM 1647 N N . ARG A 1 226 ? 5.254 0.774 4.665 1.00 96.81 226 ARG A N 1
ATOM 1648 C CA . ARG A 1 226 ? 5.212 -0.698 4.628 1.00 96.81 226 ARG A CA 1
ATOM 1649 C C . ARG A 1 226 ? 3.970 -1.225 3.914 1.00 96.81 226 ARG A C 1
ATOM 1651 O O . ARG A 1 226 ? 4.1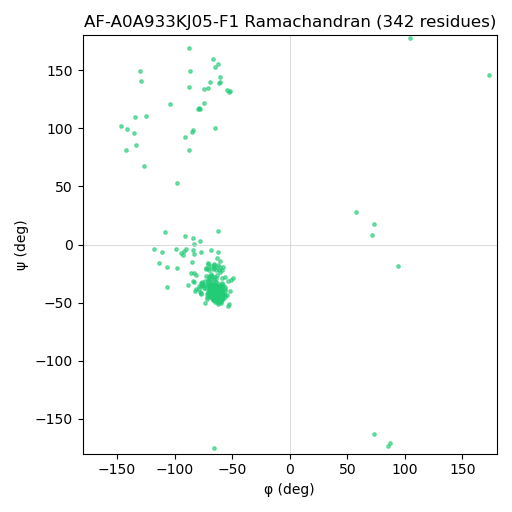12 -2.170 3.144 1.00 96.81 226 ARG A O 1
ATOM 1658 N N . LEU A 1 227 ? 2.800 -0.637 4.174 1.00 95.88 227 LEU A N 1
ATOM 1659 C CA . LEU A 1 227 ? 1.557 -0.993 3.483 1.00 95.88 227 LEU A CA 1
ATOM 1660 C C . LEU A 1 227 ? 1.660 -0.682 1.991 1.00 95.88 227 LEU A C 1
ATOM 1662 O O . LEU A 1 227 ? 1.495 -1.582 1.180 1.00 95.88 227 LEU A O 1
ATOM 1666 N N . GLU A 1 228 ? 2.096 0.530 1.641 1.00 94.62 228 GLU A N 1
ATOM 1667 C CA . GLU A 1 228 ? 2.302 0.952 0.252 1.00 94.62 228 GLU A CA 1
ATOM 1668 C C . GLU A 1 228 ? 3.237 -0.007 -0.502 1.00 94.62 228 GLU A C 1
ATOM 1670 O O . GLU A 1 228 ? 2.948 -0.419 -1.622 1.00 94.62 228 GLU A O 1
ATOM 1675 N N . PHE A 1 229 ? 4.336 -0.444 0.125 1.00 95.62 229 PHE A N 1
ATOM 1676 C CA . PHE A 1 229 ? 5.240 -1.404 -0.507 1.00 95.62 229 PHE A CA 1
ATOM 1677 C C . PHE A 1 229 ? 4.593 -2.787 -0.689 1.00 95.62 229 PHE A C 1
ATOM 1679 O O . PHE A 1 229 ? 4.763 -3.417 -1.732 1.00 95.62 229 PHE A O 1
ATOM 1686 N N . ALA A 1 230 ? 3.815 -3.250 0.292 1.00 95.56 230 ALA A N 1
ATOM 1687 C CA . ALA A 1 230 ? 3.105 -4.525 0.217 1.00 95.56 230 ALA A CA 1
ATOM 1688 C C . ALA A 1 230 ? 1.934 -4.522 -0.784 1.00 95.56 230 ALA A C 1
ATOM 1690 O O . ALA A 1 230 ? 1.591 -5.573 -1.330 1.00 95.56 230 ALA A O 1
ATOM 1691 N N . GLU A 1 231 ? 1.316 -3.365 -1.010 1.00 93.56 231 GLU A N 1
ATOM 1692 C CA . GLU A 1 231 ? 0.216 -3.144 -1.957 1.00 93.56 231 GLU A CA 1
ATOM 1693 C C . GLU A 1 231 ? 0.716 -2.858 -3.376 1.00 93.56 231 GLU A C 1
ATOM 1695 O O . GLU A 1 231 ? 0.025 -3.183 -4.334 1.00 93.56 231 GLU A O 1
ATOM 1700 N N . SER A 1 232 ? 1.943 -2.346 -3.527 1.00 92.94 232 SER A N 1
ATOM 1701 C CA . SER A 1 232 ? 2.533 -2.014 -4.832 1.00 92.94 232 SER A CA 1
ATOM 1702 C C . SER A 1 232 ? 2.612 -3.189 -5.808 1.00 92.94 232 SER A C 1
ATOM 1704 O O . SER A 1 232 ? 2.820 -2.995 -6.997 1.00 92.94 232 SER A O 1
ATOM 1706 N N . GLY A 1 233 ? 2.536 -4.430 -5.322 1.00 92.31 233 GLY A N 1
ATOM 1707 C CA . GLY A 1 233 ? 2.738 -5.615 -6.147 1.00 92.31 233 GLY A CA 1
ATOM 1708 C C . GLY A 1 233 ? 4.189 -5.828 -6.583 1.00 92.31 233 GLY A C 1
ATOM 1709 O O . GLY A 1 233 ? 4.425 -6.714 -7.398 1.00 92.31 233 GLY A O 1
ATOM 1710 N N . LEU A 1 234 ? 5.167 -5.068 -6.069 1.00 93.50 234 LEU A N 1
ATOM 1711 C CA . LEU A 1 234 ? 6.600 -5.315 -6.308 1.00 93.50 234 LEU A CA 1
ATOM 1712 C C . LEU A 1 234 ? 7.095 -6.587 -5.620 1.00 93.50 234 LEU A C 1
ATOM 1714 O O . LEU A 1 234 ? 7.946 -7.286 -6.157 1.00 93.50 234 LEU A O 1
ATOM 1718 N N . LEU A 1 235 ? 6.553 -6.873 -4.439 1.00 93.81 235 LEU A N 1
ATOM 1719 C CA . LEU A 1 235 ? 6.981 -7.972 -3.587 1.00 93.81 235 LEU A CA 1
ATOM 1720 C C . LEU A 1 235 ? 6.272 -9.283 -3.931 1.00 93.81 235 LEU A C 1
ATOM 1722 O O . LEU A 1 235 ? 5.092 -9.297 -4.288 1.00 93.81 235 LEU A O 1
ATOM 1726 N N . GLU A 1 236 ? 6.973 -10.392 -3.710 1.00 92.56 236 GLU A N 1
ATOM 1727 C CA . GLU A 1 236 ? 6.369 -11.722 -3.658 1.00 92.56 236 GLU A CA 1
ATOM 1728 C C . GLU A 1 236 ? 5.365 -11.824 -2.499 1.00 92.56 236 GLU A C 1
ATOM 1730 O O . GLU A 1 236 ? 5.474 -11.124 -1.486 1.00 92.56 236 GLU A O 1
ATOM 1735 N N . SER A 1 237 ? 4.387 -12.730 -2.609 1.00 90.88 237 SER A N 1
ATOM 1736 C CA . SER A 1 237 ? 3.268 -12.812 -1.655 1.00 90.88 237 SER A CA 1
ATOM 1737 C C . SER A 1 237 ? 3.716 -12.985 -0.197 1.00 90.88 237 SER A C 1
ATOM 1739 O O . SER A 1 237 ? 3.107 -12.411 0.708 1.00 90.88 237 SER A O 1
ATOM 1741 N N . ALA A 1 238 ? 4.793 -13.740 0.047 1.00 95.19 238 ALA A N 1
ATOM 1742 C CA . ALA A 1 238 ? 5.337 -13.949 1.390 1.00 95.19 238 ALA A CA 1
ATOM 1743 C C . ALA A 1 238 ? 5.953 -12.669 1.984 1.00 95.19 238 ALA A C 1
ATOM 1745 O O . ALA A 1 238 ? 5.690 -12.336 3.143 1.00 95.19 238 ALA A O 1
ATOM 1746 N N . ASP A 1 239 ? 6.719 -11.918 1.191 1.00 95.06 239 ASP A N 1
ATOM 1747 C CA . ASP A 1 239 ? 7.339 -10.668 1.633 1.00 95.06 239 ASP A CA 1
ATOM 1748 C C . ASP A 1 239 ? 6.302 -9.561 1.800 1.00 95.06 239 ASP A C 1
ATOM 1750 O O . ASP A 1 239 ? 6.293 -8.878 2.827 1.00 95.06 239 ASP A O 1
ATOM 1754 N N . ALA A 1 240 ? 5.357 -9.442 0.864 1.00 95.62 240 ALA A N 1
ATOM 1755 C CA . ALA A 1 240 ? 4.234 -8.521 0.987 1.00 95.62 240 ALA A CA 1
ATOM 1756 C C . ALA A 1 240 ? 3.451 -8.781 2.287 1.00 95.62 240 ALA A C 1
ATOM 1758 O O . ALA A 1 240 ? 3.163 -7.855 3.049 1.00 95.62 240 ALA A O 1
ATOM 1759 N N . ARG A 1 241 ? 3.170 -10.054 2.605 1.00 96.44 241 ARG A N 1
ATOM 1760 C CA . ARG A 1 241 ? 2.528 -10.444 3.869 1.00 96.44 241 ARG A CA 1
ATOM 1761 C C . ARG A 1 241 ? 3.361 -10.037 5.085 1.00 96.44 241 ARG A C 1
ATOM 1763 O O . ARG A 1 241 ? 2.823 -9.425 6.003 1.00 96.44 241 ARG A O 1
ATOM 1770 N N . ARG A 1 242 ? 4.671 -10.298 5.083 1.00 97.38 242 ARG A N 1
ATOM 1771 C CA . ARG A 1 242 ? 5.581 -9.898 6.172 1.00 97.38 242 ARG A CA 1
ATOM 1772 C C . ARG A 1 242 ? 5.608 -8.381 6.379 1.00 97.38 242 ARG A C 1
ATOM 1774 O O . ARG A 1 242 ? 5.666 -7.909 7.516 1.00 97.38 242 ARG A O 1
ATOM 1781 N N . HIS A 1 243 ? 5.568 -7.603 5.300 1.00 97.06 243 HIS A N 1
ATOM 1782 C CA . HIS A 1 243 ? 5.494 -6.145 5.374 1.00 97.06 243 HIS A CA 1
ATOM 1783 C C . HIS A 1 243 ? 4.161 -5.667 5.967 1.00 97.06 243 HIS A C 1
ATOM 1785 O O . HIS A 1 243 ? 4.191 -4.806 6.851 1.00 97.06 243 HIS A O 1
ATOM 1791 N N . ARG A 1 244 ? 3.027 -6.276 5.590 1.00 97.31 244 ARG A N 1
ATOM 1792 C CA . ARG A 1 244 ? 1.718 -6.020 6.224 1.00 97.31 244 ARG A CA 1
ATOM 1793 C C . ARG A 1 244 ? 1.713 -6.364 7.710 1.00 97.31 244 ARG A C 1
ATOM 1795 O O . ARG A 1 244 ? 1.238 -5.571 8.515 1.00 97.31 244 ARG A O 1
ATOM 1802 N N . GLU A 1 245 ? 2.290 -7.497 8.106 1.00 98.19 245 GLU A N 1
ATOM 1803 C CA . GLU A 1 245 ? 2.377 -7.895 9.519 1.00 98.19 245 GLU A CA 1
ATOM 1804 C C . GLU A 1 245 ? 3.163 -6.879 10.353 1.00 98.19 245 GLU A C 1
ATOM 1806 O O . GLU A 1 245 ? 2.710 -6.459 11.419 1.00 98.19 245 GLU A O 1
ATOM 1811 N N . ARG A 1 246 ? 4.303 -6.420 9.829 1.00 97.75 246 ARG A N 1
ATOM 1812 C CA . ARG A 1 246 ? 5.115 -5.371 10.459 1.00 97.75 246 ARG A CA 1
ATOM 1813 C C . ARG A 1 246 ? 4.418 -4.016 10.485 1.00 97.75 246 ARG A C 1
ATOM 1815 O O . ARG A 1 246 ? 4.648 -3.235 11.404 1.00 97.75 246 ARG A O 1
ATOM 1822 N N . ALA A 1 247 ? 3.615 -3.695 9.473 1.00 97.88 247 ALA A N 1
ATOM 1823 C CA . ALA A 1 247 ? 2.804 -2.483 9.478 1.00 97.88 247 ALA A CA 1
ATOM 1824 C C . ALA A 1 247 ? 1.723 -2.559 10.562 1.00 97.88 247 ALA A C 1
ATOM 1826 O O . ALA A 1 247 ? 1.600 -1.632 11.357 1.00 97.88 247 ALA A O 1
ATOM 1827 N N . ALA A 1 248 ? 1.008 -3.684 10.653 1.00 97.88 248 ALA A N 1
ATOM 1828 C CA . ALA A 1 248 ? -0.011 -3.922 11.670 1.00 97.88 248 ALA A CA 1
ATOM 1829 C C . ALA A 1 248 ? 0.565 -3.835 13.094 1.00 97.88 248 ALA A C 1
ATOM 1831 O O . ALA A 1 248 ? -0.054 -3.256 13.981 1.00 97.88 248 ALA A O 1
ATOM 1832 N N . GLU A 1 249 ? 1.770 -4.356 13.328 1.00 96.88 249 GLU A N 1
ATOM 1833 C CA . GLU A 1 249 ? 2.449 -4.203 14.618 1.00 96.88 249 GLU A CA 1
ATOM 1834 C C . GLU A 1 249 ? 2.720 -2.730 14.959 1.00 96.88 249 GLU A C 1
ATOM 1836 O O . GLU A 1 249 ? 2.363 -2.271 16.045 1.00 96.88 249 GLU A O 1
ATOM 1841 N N . THR A 1 250 ? 3.272 -1.965 14.015 1.00 96.19 250 THR A N 1
ATOM 1842 C CA . THR A 1 250 ? 3.527 -0.529 14.196 1.00 96.19 250 THR A CA 1
ATOM 1843 C C . THR A 1 250 ? 2.238 0.272 14.406 1.00 96.19 250 THR A C 1
ATOM 1845 O O . THR A 1 250 ? 2.190 1.142 15.274 1.00 96.19 250 THR A O 1
ATOM 1848 N N . LEU A 1 251 ? 1.168 -0.040 13.673 1.00 97.00 251 LEU A N 1
ATOM 1849 C CA . LEU A 1 251 ? -0.138 0.603 13.841 1.00 97.00 251 LEU A CA 1
ATOM 1850 C C . LEU A 1 251 ? -0.767 0.275 15.193 1.00 97.00 251 LEU A C 1
ATOM 1852 O O . LEU A 1 251 ? -1.364 1.151 15.811 1.00 97.00 251 LEU A O 1
ATOM 1856 N N . ARG A 1 252 ? -0.593 -0.954 15.691 1.00 96.00 252 ARG A N 1
ATOM 1857 C CA . ARG A 1 252 ? -1.064 -1.350 17.023 1.00 96.00 252 ARG A CA 1
ATOM 1858 C C . ARG A 1 252 ? -0.338 -0.587 18.127 1.00 96.00 252 ARG A C 1
ATOM 1860 O O . ARG A 1 252 ? -0.987 -0.125 19.058 1.00 96.00 252 ARG A O 1
ATOM 1867 N N . GLN A 1 253 ? 0.978 -0.407 18.002 1.00 94.00 253 GLN A N 1
ATOM 1868 C CA . GLN A 1 253 ? 1.753 0.436 18.921 1.00 94.00 253 GLN A CA 1
ATOM 1869 C C . GLN A 1 253 ? 1.256 1.888 18.894 1.00 94.00 253 GLN A C 1
ATOM 1871 O O . GLN A 1 253 ? 1.020 2.479 19.946 1.00 94.00 253 GLN A O 1
ATOM 1876 N N . LEU A 1 254 ? 1.029 2.439 17.697 1.00 94.06 254 LEU A N 1
ATOM 1877 C CA . LEU A 1 254 ? 0.524 3.801 17.521 1.00 94.06 254 LEU A CA 1
ATOM 1878 C C . LEU A 1 254 ? -0.889 3.979 18.102 1.00 94.06 254 LEU A C 1
ATOM 1880 O O . LEU A 1 254 ? -1.161 4.976 18.763 1.00 94.06 254 LEU A O 1
ATOM 1884 N N . ALA A 1 255 ? -1.773 3.004 17.895 1.00 94.38 255 ALA A N 1
ATOM 1885 C CA . ALA A 1 255 ? -3.120 3.000 18.454 1.00 94.38 255 ALA A CA 1
ATOM 1886 C C . ALA A 1 255 ? -3.115 2.902 19.988 1.00 94.38 255 ALA A C 1
ATOM 1888 O O . ALA A 1 255 ? -3.891 3.593 20.647 1.00 94.38 255 ALA A O 1
ATOM 1889 N N . ALA A 1 256 ? -2.234 2.071 20.558 1.00 92.56 256 ALA A N 1
ATOM 1890 C CA . ALA A 1 256 ? -2.106 1.887 22.003 1.00 92.56 256 ALA A CA 1
ATOM 1891 C C . ALA A 1 256 ? -1.521 3.118 22.714 1.00 92.56 256 ALA A C 1
ATOM 1893 O O . ALA A 1 256 ? -1.872 3.381 23.862 1.00 92.56 256 ALA A O 1
ATOM 1894 N N . ALA A 1 257 ? -0.670 3.892 22.034 1.00 90.31 257 ALA A N 1
ATOM 1895 C CA . ALA A 1 257 ? -0.147 5.155 22.556 1.00 90.31 257 ALA A CA 1
ATOM 1896 C C . ALA A 1 257 ? -1.237 6.235 22.730 1.00 90.31 257 ALA A C 1
ATOM 1898 O O . ALA A 1 257 ? -1.032 7.201 23.465 1.00 90.31 257 ALA A O 1
ATOM 1899 N N . GLY A 1 258 ? -2.398 6.069 22.086 1.00 86.06 258 GLY A N 1
ATOM 1900 C CA . GLY A 1 258 ? -3.520 6.998 22.174 1.00 86.06 258 GLY A CA 1
ATOM 1901 C C . GLY A 1 258 ? -3.296 8.314 21.416 1.00 86.06 258 GLY A C 1
ATOM 1902 O O . GLY A 1 258 ? -2.446 8.432 20.533 1.00 86.06 258 GLY A O 1
ATOM 1903 N N . GLY A 1 259 ? -4.106 9.321 21.745 1.00 85.62 259 GLY A N 1
ATOM 1904 C CA . GLY A 1 259 ? -4.024 10.661 21.160 1.00 85.62 259 GLY A CA 1
ATOM 1905 C C . GLY A 1 259 ? -4.784 10.841 19.834 1.00 85.62 259 GLY A C 1
ATOM 1906 O O . GLY A 1 259 ? -5.499 9.943 19.389 1.00 85.62 259 GLY A O 1
ATOM 1907 N N . PRO A 1 260 ? -4.628 12.007 19.173 1.00 83.00 260 PRO A N 1
ATOM 1908 C CA . PRO A 1 260 ? -5.471 12.417 18.040 1.00 83.00 260 PRO A CA 1
ATOM 1909 C C . PRO A 1 260 ? -5.406 11.494 16.816 1.00 83.00 260 PRO A C 1
ATOM 1911 O O . PRO A 1 260 ? -6.302 11.497 15.979 1.00 83.00 260 PRO A O 1
ATOM 1914 N N . ARG A 1 261 ? -4.331 10.708 16.690 1.00 86.75 261 ARG A N 1
ATOM 1915 C CA . ARG A 1 261 ? -4.083 9.809 15.554 1.00 86.75 261 ARG A CA 1
ATOM 1916 C C . ARG A 1 261 ? -4.471 8.356 15.839 1.00 86.75 261 ARG A C 1
ATOM 1918 O O . ARG A 1 261 ? -4.389 7.531 14.933 1.00 86.75 261 ARG A O 1
ATOM 1925 N N . ALA A 1 262 ? -4.908 8.031 17.059 1.00 91.56 262 ALA A N 1
ATOM 1926 C CA . ALA A 1 262 ? -5.226 6.658 17.443 1.00 91.56 262 ALA A CA 1
ATOM 1927 C C . ALA A 1 262 ? -6.366 6.070 16.599 1.00 91.56 262 ALA A C 1
ATOM 1929 O O . ALA A 1 262 ? -6.236 4.954 16.105 1.00 91.56 262 ALA A O 1
ATOM 1930 N N . ALA A 1 263 ? -7.430 6.841 16.349 1.00 91.69 263 ALA A N 1
ATOM 1931 C CA . ALA A 1 263 ? -8.548 6.395 15.517 1.00 91.69 263 ALA A CA 1
ATOM 1932 C C . ALA A 1 263 ? -8.108 6.068 14.078 1.00 91.69 263 ALA A C 1
ATOM 1934 O O . ALA A 1 263 ? -8.441 5.009 13.543 1.00 91.69 263 ALA A O 1
ATOM 1935 N N . GLN A 1 264 ? -7.275 6.927 13.477 1.00 92.38 264 GLN A N 1
ATOM 1936 C CA . GLN A 1 264 ? -6.704 6.690 12.145 1.00 92.38 264 GLN A CA 1
ATOM 1937 C C . GLN A 1 264 ? -5.797 5.451 12.128 1.00 92.38 264 GLN A C 1
ATOM 1939 O O . GLN A 1 264 ? -5.868 4.644 11.202 1.00 92.38 264 GLN A O 1
ATOM 1944 N N . ALA A 1 265 ? -4.974 5.270 13.165 1.00 95.31 265 ALA A N 1
ATOM 1945 C CA . ALA A 1 265 ? -4.106 4.105 13.301 1.00 95.31 265 ALA A CA 1
ATOM 1946 C C . ALA A 1 265 ? -4.908 2.801 13.424 1.00 95.31 265 ALA A C 1
ATOM 1948 O O . ALA A 1 265 ? -4.563 1.814 12.778 1.00 95.31 265 ALA A O 1
ATOM 1949 N N . ARG A 1 266 ? -6.002 2.802 14.196 1.00 96.12 266 ARG A N 1
ATOM 1950 C CA . ARG A 1 266 ? -6.913 1.656 14.323 1.00 96.12 266 ARG A CA 1
ATOM 1951 C C . ARG A 1 266 ? -7.661 1.360 13.024 1.00 96.12 266 ARG A C 1
ATOM 1953 O O . ARG A 1 266 ? -7.776 0.196 12.662 1.00 96.12 266 ARG A O 1
ATOM 1960 N N . ALA A 1 267 ? -8.094 2.377 12.279 1.00 95.31 267 ALA A N 1
ATOM 1961 C CA . ALA A 1 267 ? -8.730 2.170 10.976 1.00 95.31 267 ALA A CA 1
ATOM 1962 C C . ALA A 1 267 ? -7.764 1.499 9.981 1.00 95.31 267 ALA A C 1
ATOM 1964 O O . ALA A 1 267 ? -8.107 0.495 9.355 1.00 95.31 267 ALA A O 1
ATOM 1965 N N . ALA A 1 268 ? -6.525 1.995 9.896 1.00 95.44 268 ALA A N 1
ATOM 1966 C CA . ALA A 1 268 ? -5.481 1.379 9.078 1.00 95.44 268 ALA A CA 1
ATOM 1967 C C . ALA A 1 268 ? -5.107 -0.032 9.574 1.00 95.44 268 ALA A C 1
ATOM 1969 O O . ALA A 1 268 ? -4.858 -0.925 8.764 1.00 95.44 268 ALA A O 1
ATOM 1970 N N . LEU A 1 269 ? -5.096 -0.259 10.893 1.00 97.75 269 LEU A N 1
ATOM 1971 C CA . LEU A 1 269 ? -4.838 -1.571 11.487 1.00 97.75 269 LEU A CA 1
ATOM 1972 C C . LEU A 1 269 ? -5.925 -2.580 11.111 1.00 97.75 269 LEU A C 1
ATOM 1974 O O . LEU A 1 269 ? -5.590 -3.673 10.669 1.00 97.75 269 LEU A O 1
ATOM 1978 N N . ALA A 1 270 ? -7.202 -2.210 11.234 1.00 97.25 270 ALA A N 1
ATOM 1979 C CA . ALA A 1 270 ? -8.320 -3.073 10.868 1.00 97.25 270 ALA A CA 1
ATOM 1980 C C . ALA A 1 270 ? -8.257 -3.469 9.385 1.00 97.25 270 ALA A C 1
ATOM 1982 O O . ALA A 1 270 ? -8.447 -4.637 9.047 1.00 97.25 270 ALA A O 1
ATOM 1983 N N . ARG A 1 271 ? -7.907 -2.524 8.503 1.00 96.00 271 ARG A N 1
ATOM 1984 C CA . ARG A 1 271 ? -7.693 -2.799 7.075 1.00 96.00 271 ARG A CA 1
ATOM 1985 C C . ARG A 1 271 ? -6.556 -3.798 6.847 1.00 96.00 271 ARG A C 1
ATOM 1987 O O . ARG A 1 271 ? -6.756 -4.807 6.178 1.00 96.00 271 ARG A O 1
ATOM 1994 N N . ALA A 1 272 ? -5.399 -3.570 7.468 1.00 95.81 272 ALA A N 1
ATOM 1995 C CA . ALA A 1 272 ? -4.264 -4.485 7.376 1.00 95.81 272 ALA A CA 1
ATOM 1996 C C . ALA A 1 272 ? -4.592 -5.880 7.945 1.00 95.81 272 ALA A C 1
ATOM 1998 O O . ALA A 1 272 ? -4.136 -6.894 7.421 1.00 95.81 272 ALA A O 1
ATOM 1999 N N . GLU A 1 273 ? -5.392 -5.958 9.011 1.00 97.62 273 GLU A N 1
ATOM 2000 C CA . GLU A 1 273 ? -5.849 -7.219 9.599 1.00 97.62 273 GLU A CA 1
ATOM 2001 C C . GLU A 1 273 ? -6.804 -7.977 8.665 1.00 97.62 273 GLU A C 1
ATOM 2003 O O . GLU A 1 273 ? -6.669 -9.197 8.554 1.00 97.62 273 GLU A O 1
ATOM 2008 N N . LEU A 1 274 ? -7.692 -7.287 7.936 1.00 94.81 274 LEU A N 1
ATOM 2009 C CA . LEU A 1 274 ? -8.531 -7.903 6.899 1.00 94.81 274 LEU A CA 1
ATOM 2010 C C . LEU A 1 274 ? -7.694 -8.511 5.776 1.00 94.81 274 LEU A C 1
ATOM 2012 O O . LEU A 1 274 ? -7.862 -9.686 5.458 1.00 94.81 274 LEU A O 1
ATOM 2016 N N . GLU A 1 275 ? -6.737 -7.753 5.243 1.00 93.50 275 GLU A N 1
ATOM 2017 C CA . GLU A 1 275 ? -5.838 -8.225 4.180 1.00 93.50 275 GLU A CA 1
ATOM 2018 C C . GLU A 1 275 ? -4.953 -9.401 4.620 1.00 93.50 275 GLU A C 1
ATOM 2020 O O . GLU A 1 275 ? -4.527 -10.219 3.807 1.00 93.50 275 GLU A O 1
ATOM 2025 N N . LEU A 1 276 ? -4.683 -9.518 5.922 1.00 96.38 276 LEU A N 1
ATOM 2026 C CA . LEU A 1 276 ? -3.969 -10.651 6.514 1.00 96.38 276 LEU A CA 1
ATOM 2027 C C . LEU A 1 276 ? -4.874 -11.862 6.810 1.00 96.38 276 LEU A C 1
ATOM 2029 O O . LEU A 1 276 ? -4.379 -12.861 7.344 1.00 96.38 276 LEU A O 1
ATOM 2033 N N . GLY A 1 277 ? -6.174 -11.781 6.509 1.00 95.50 277 GLY A N 1
ATOM 2034 C CA . GLY A 1 277 ? -7.170 -12.815 6.802 1.00 95.50 277 GLY A CA 1
ATOM 2035 C C . GLY A 1 277 ? -7.551 -12.909 8.284 1.00 95.50 277 GLY A C 1
ATOM 2036 O O . GLY A 1 277 ? -8.087 -13.921 8.730 1.00 95.50 277 GLY A O 1
ATOM 2037 N N . ARG A 1 278 ? -7.262 -11.877 9.082 1.00 97.31 278 ARG A N 1
ATOM 2038 C CA . ARG A 1 278 ? -7.495 -11.825 10.536 1.00 97.31 278 ARG A CA 1
ATOM 2039 C C . ARG A 1 278 ? -8.800 -11.093 10.850 1.00 97.31 278 ARG A C 1
ATOM 2041 O O . ARG A 1 278 ? -8.825 -10.161 11.652 1.00 97.31 278 ARG A O 1
ATOM 2048 N N . ALA A 1 279 ? -9.888 -11.531 10.221 1.00 96.25 279 ALA A N 1
ATOM 2049 C CA . ALA A 1 279 ? -11.172 -10.828 10.229 1.00 96.25 279 ALA A CA 1
ATOM 2050 C C . ALA A 1 279 ? -11.728 -10.545 11.638 1.00 96.25 279 ALA A C 1
ATOM 2052 O O . ALA A 1 279 ? -12.210 -9.447 11.897 1.00 96.25 279 ALA A O 1
ATOM 2053 N N . SER A 1 280 ? -11.600 -11.484 12.582 1.00 97.44 280 SER A N 1
ATOM 2054 C CA . SER A 1 280 ? -12.061 -11.273 13.963 1.00 97.44 280 SER A CA 1
ATOM 2055 C C . SER A 1 280 ? -11.288 -10.166 14.692 1.00 97.44 280 SER A C 1
ATOM 2057 O O . SER A 1 280 ? -11.883 -9.425 15.469 1.00 97.44 280 SER A O 1
ATOM 2059 N N . LEU A 1 281 ? -9.980 -10.027 14.433 1.00 97.44 281 LEU A N 1
ATOM 2060 C CA . LEU A 1 281 ? -9.185 -8.929 14.995 1.00 97.44 281 LEU A CA 1
ATOM 2061 C C . LEU A 1 281 ? -9.576 -7.599 14.356 1.00 97.44 281 LEU A C 1
ATOM 2063 O O . LEU A 1 281 ? -9.821 -6.640 15.078 1.00 97.44 281 LEU A O 1
ATOM 2067 N N . ALA A 1 282 ? -9.743 -7.574 13.031 1.00 97.50 282 ALA A N 1
ATOM 2068 C CA . ALA A 1 282 ? -10.189 -6.377 12.329 1.00 97.50 282 ALA A CA 1
ATOM 2069 C C . ALA A 1 282 ? -11.556 -5.879 12.826 1.00 97.50 282 ALA A C 1
ATOM 2071 O O . ALA A 1 282 ? -11.751 -4.671 12.989 1.00 97.50 282 ALA A O 1
ATOM 2072 N N . LEU A 1 283 ? -12.490 -6.799 13.103 1.00 97.62 283 LEU A N 1
ATOM 2073 C CA . LEU A 1 283 ? -13.794 -6.472 13.677 1.00 97.62 283 LEU A CA 1
ATOM 2074 C C . LEU A 1 283 ? -13.628 -5.833 15.058 1.00 97.62 283 LEU A C 1
ATOM 2076 O O . LEU A 1 283 ? -14.126 -4.732 15.271 1.00 97.62 283 LEU A O 1
ATOM 2080 N N . ALA A 1 284 ? -12.863 -6.464 15.954 1.00 97.69 284 ALA A N 1
ATOM 2081 C CA . ALA A 1 284 ? -12.611 -5.929 17.291 1.00 97.69 284 ALA A CA 1
ATOM 2082 C C . ALA A 1 284 ? -11.923 -4.550 17.247 1.00 97.69 284 ALA A C 1
ATOM 2084 O O . ALA A 1 284 ? -12.319 -3.632 17.965 1.00 97.69 284 ALA A O 1
ATOM 2085 N N . THR A 1 285 ? -10.931 -4.369 16.370 1.00 97.44 285 THR A N 1
ATOM 2086 C CA . THR A 1 285 ? -10.248 -3.084 16.158 1.00 97.44 285 THR A CA 1
ATOM 2087 C C . THR A 1 285 ? -11.220 -2.007 15.653 1.00 97.44 285 THR A C 1
ATOM 2089 O O . THR A 1 285 ? -11.177 -0.863 16.112 1.00 97.44 285 THR A O 1
ATOM 2092 N N . SER A 1 286 ? -12.135 -2.358 14.745 1.00 96.44 286 SER A N 1
ATOM 2093 C CA . SER A 1 286 ? -13.149 -1.429 14.223 1.00 96.44 286 SER A CA 1
ATOM 2094 C C . SER A 1 286 ? -14.196 -1.064 15.280 1.00 96.44 286 SER A C 1
ATOM 2096 O O . SER A 1 286 ? -14.596 0.094 15.384 1.00 96.44 286 SER A O 1
ATOM 2098 N N . GLU A 1 287 ? -14.615 -2.025 16.108 1.00 96.38 287 GLU A N 1
ATOM 2099 C CA . GLU A 1 287 ? -15.531 -1.786 17.228 1.00 96.38 287 GLU A CA 1
ATOM 2100 C C . GLU A 1 287 ? -14.924 -0.857 18.286 1.00 96.38 287 GLU A C 1
ATOM 2102 O O . GLU A 1 287 ? -15.640 -0.022 18.831 1.00 96.38 287 GLU A O 1
ATOM 2107 N N . GLN A 1 288 ? -13.612 -0.934 18.532 1.00 95.12 288 GLN A N 1
ATOM 2108 C CA . GLN A 1 288 ? -12.921 0.022 19.403 1.00 95.12 288 GLN A CA 1
ATOM 2109 C C . GLN A 1 288 ? -12.991 1.454 18.860 1.00 95.12 288 GLN A C 1
ATOM 2111 O O . GLN A 1 288 ? -13.213 2.383 19.628 1.00 95.12 288 GLN A O 1
ATOM 2116 N N . ASN A 1 289 ? -12.854 1.648 17.544 1.00 93.50 289 ASN A N 1
ATOM 2117 C CA . ASN A 1 289 ? -13.056 2.971 16.943 1.00 93.50 289 ASN A CA 1
ATOM 2118 C C . ASN A 1 289 ? -14.492 3.469 17.103 1.00 93.50 289 ASN A C 1
ATOM 2120 O O . ASN A 1 289 ? -14.699 4.630 17.436 1.00 93.50 289 ASN A O 1
ATOM 2124 N N . LEU A 1 290 ? -15.476 2.587 16.922 1.00 94.75 290 LEU A N 1
ATOM 2125 C CA . LEU A 1 290 ? -16.889 2.930 17.096 1.00 94.75 290 LEU A CA 1
ATOM 2126 C C . LEU A 1 290 ? -17.282 3.178 18.556 1.00 94.75 290 LEU A C 1
ATOM 2128 O O . LEU A 1 290 ? -18.299 3.819 18.805 1.00 94.75 290 LEU A O 1
ATOM 2132 N N . ALA A 1 291 ? -16.524 2.652 19.518 1.00 94.25 291 ALA A N 1
ATOM 2133 C CA . ALA A 1 291 ? -16.714 2.979 20.925 1.00 94.25 291 ALA A CA 1
ATOM 2134 C C . ALA A 1 291 ? -16.299 4.429 21.222 1.00 94.25 291 ALA A C 1
ATOM 2136 O O . ALA A 1 291 ? -16.965 5.091 22.017 1.00 94.25 291 ALA A O 1
ATOM 2137 N N . ASP A 1 292 ? -15.244 4.917 20.559 1.00 91.25 292 ASP A N 1
ATOM 2138 C CA . ASP A 1 292 ? -14.769 6.299 20.688 1.00 91.25 292 ASP A CA 1
ATOM 2139 C C . ASP A 1 292 ? -15.656 7.283 19.900 1.00 91.25 292 ASP A C 1
ATOM 2141 O O . ASP A 1 292 ? -16.012 8.342 20.415 1.00 91.25 292 ASP A O 1
ATOM 2145 N N . ASP A 1 293 ? -16.048 6.924 18.673 1.00 91.75 293 ASP A N 1
ATOM 2146 C CA . ASP A 1 293 ? -16.987 7.684 17.839 1.00 91.75 293 ASP A CA 1
ATOM 2147 C C . ASP A 1 293 ? -18.027 6.752 17.186 1.00 91.75 293 ASP A C 1
ATOM 2149 O O . ASP A 1 293 ? -17.797 6.191 16.108 1.00 91.75 293 ASP A O 1
ATOM 2153 N N . PRO A 1 294 ? -19.221 6.607 17.792 1.00 92.06 294 PRO A N 1
ATOM 2154 C CA . PRO A 1 294 ? -20.289 5.784 17.233 1.00 92.06 294 PRO A CA 1
ATOM 2155 C C . PRO A 1 294 ? -20.803 6.268 15.872 1.00 92.06 294 PRO A C 1
ATOM 2157 O O . PRO A 1 294 ? -21.480 5.507 15.178 1.00 92.06 294 PRO A O 1
ATOM 2160 N N . SER A 1 295 ? -20.536 7.514 15.482 1.00 87.81 295 SER A N 1
ATOM 2161 C CA . SER A 1 295 ? -21.004 8.095 14.222 1.00 87.81 295 SER A CA 1
ATOM 2162 C C . SER A 1 295 ? -20.024 7.927 13.058 1.00 87.81 295 SER A C 1
ATOM 2164 O O . SER A 1 295 ? -20.398 8.211 11.919 1.00 87.81 295 SER A O 1
ATOM 2166 N N . ASP A 1 296 ? -18.821 7.394 13.302 1.00 89.44 296 ASP A N 1
ATOM 2167 C CA . ASP A 1 296 ? -17.813 7.178 12.262 1.00 89.44 296 ASP A CA 1
ATOM 2168 C C . ASP A 1 296 ? -18.290 6.135 11.232 1.00 89.44 296 ASP A C 1
ATOM 2170 O O . ASP A 1 296 ? -18.239 4.913 11.430 1.00 89.44 296 ASP A O 1
ATOM 2174 N N . ALA A 1 297 ? -18.764 6.636 10.090 1.00 88.25 297 ALA A N 1
ATOM 2175 C CA . ALA A 1 297 ? -19.246 5.816 8.989 1.00 88.25 297 ALA A CA 1
ATOM 2176 C C . ALA A 1 297 ? -18.136 4.953 8.369 1.00 88.25 297 ALA A C 1
ATOM 2178 O O . ALA A 1 297 ? -18.420 3.841 7.923 1.00 88.25 297 ALA A O 1
ATOM 2179 N N . ALA A 1 298 ? -16.884 5.422 8.351 1.00 88.00 298 ALA A N 1
ATOM 2180 C CA . ALA A 1 298 ? -15.762 4.671 7.794 1.00 88.00 298 ALA A CA 1
ATOM 2181 C C . ALA A 1 298 ? -15.390 3.491 8.702 1.00 88.00 298 ALA A C 1
ATOM 2183 O O . ALA A 1 298 ? -15.274 2.360 8.222 1.00 88.00 298 ALA A O 1
ATOM 2184 N N . ALA A 1 299 ? -15.305 3.714 10.018 1.00 91.94 299 ALA A N 1
ATOM 2185 C CA . ALA A 1 299 ? -15.121 2.634 10.989 1.00 91.94 299 ALA A CA 1
ATOM 2186 C C . ALA A 1 299 ? -16.281 1.626 10.946 1.00 91.94 299 ALA A C 1
ATOM 2188 O O . ALA A 1 299 ? -16.066 0.416 11.040 1.00 91.94 299 ALA A O 1
ATOM 2189 N N . ARG A 1 300 ? -17.517 2.098 10.734 1.00 92.94 300 ARG A N 1
ATOM 2190 C CA . ARG A 1 300 ? -18.694 1.226 10.614 1.00 92.94 300 ARG A CA 1
ATOM 2191 C C . ARG A 1 300 ? -18.679 0.376 9.346 1.00 92.94 300 ARG A C 1
ATOM 2193 O O . ARG A 1 300 ? -19.050 -0.795 9.417 1.00 92.94 300 ARG A O 1
ATOM 2200 N N . ARG A 1 301 ? -18.223 0.927 8.216 1.00 90.56 301 ARG A N 1
ATOM 2201 C CA . ARG A 1 301 ? -18.003 0.163 6.974 1.00 90.56 301 ARG A CA 1
ATOM 2202 C C . ARG A 1 301 ? -16.936 -0.916 7.169 1.00 90.56 301 ARG A C 1
ATOM 2204 O O . ARG A 1 301 ? -17.190 -2.067 6.830 1.00 90.56 301 ARG A O 1
ATOM 2211 N N . LEU A 1 302 ? -15.805 -0.586 7.798 1.00 92.12 302 LEU A N 1
ATOM 2212 C CA . LEU A 1 302 ? -14.758 -1.566 8.120 1.00 92.12 302 LEU A CA 1
ATOM 2213 C C . LEU A 1 302 ? -15.261 -2.677 9.054 1.00 92.12 302 LEU A C 1
ATOM 2215 O O . LEU A 1 302 ? -14.990 -3.849 8.804 1.00 92.12 302 LEU A O 1
ATOM 2219 N N . ALA A 1 303 ? -16.043 -2.338 10.084 1.00 95.00 303 ALA A N 1
ATOM 2220 C CA . ALA A 1 303 ? -16.651 -3.331 10.972 1.00 95.00 303 ALA A CA 1
ATOM 2221 C C . ALA A 1 303 ? -17.607 -4.271 10.219 1.00 95.00 303 ALA A C 1
ATOM 2223 O O . ALA A 1 303 ? -17.649 -5.468 10.493 1.00 95.00 303 ALA A O 1
ATOM 2224 N N . LEU A 1 304 ? -18.366 -3.750 9.254 1.00 92.19 304 LEU A N 1
ATOM 2225 C CA . LEU A 1 304 ? -19.266 -4.544 8.421 1.00 92.19 304 LEU A CA 1
ATOM 2226 C C . LEU A 1 304 ? -18.490 -5.511 7.513 1.00 92.19 304 LEU A C 1
ATOM 2228 O O . LEU A 1 304 ? -18.813 -6.699 7.485 1.00 92.19 304 LEU A O 1
ATOM 2232 N N . GLU A 1 305 ? -17.449 -5.026 6.831 1.00 91.81 305 GLU A N 1
ATOM 2233 C CA . GLU A 1 305 ? -16.547 -5.842 6.004 1.00 91.81 305 GLU A CA 1
ATOM 2234 C C . GLU A 1 305 ? -15.882 -6.946 6.845 1.00 91.81 305 GLU A C 1
ATOM 2236 O O . GLU A 1 305 ? -15.910 -8.124 6.483 1.00 91.81 305 GLU A O 1
ATOM 2241 N N . ALA A 1 306 ? -15.378 -6.592 8.030 1.00 94.19 306 ALA A N 1
ATOM 2242 C CA . ALA A 1 306 ? -14.750 -7.534 8.945 1.00 94.19 306 ALA A CA 1
ATOM 2243 C C . ALA A 1 306 ? -15.721 -8.572 9.517 1.00 94.19 306 ALA A C 1
ATOM 2245 O O . ALA A 1 306 ? -15.367 -9.748 9.612 1.00 94.19 306 ALA A O 1
ATOM 2246 N N . ALA A 1 307 ? -16.952 -8.180 9.848 1.00 92.19 307 ALA A N 1
ATOM 2247 C CA . ALA A 1 307 ? -17.983 -9.108 10.299 1.00 92.19 307 ALA A CA 1
ATOM 2248 C C . ALA A 1 307 ? -18.365 -10.112 9.203 1.00 92.19 307 ALA A C 1
ATOM 2250 O O . ALA A 1 307 ? -18.503 -11.304 9.485 1.00 92.19 307 ALA A O 1
ATOM 2251 N N . LEU A 1 308 ? -18.486 -9.657 7.951 1.00 89.00 308 LEU A N 1
ATOM 2252 C CA . LEU A 1 308 ? -18.751 -10.538 6.814 1.00 89.00 308 LEU A CA 1
ATOM 2253 C C . LEU A 1 308 ? -17.603 -11.535 6.609 1.00 89.00 308 LEU A C 1
ATOM 2255 O O . LEU A 1 308 ? -17.846 -12.740 6.540 1.00 89.00 308 LEU A O 1
ATOM 2259 N N . ALA A 1 309 ? -16.357 -11.051 6.592 1.00 89.44 309 ALA A N 1
ATOM 2260 C CA . ALA A 1 309 ? -15.167 -11.887 6.443 1.00 89.44 309 ALA A CA 1
ATOM 2261 C C . ALA A 1 309 ? -15.000 -12.892 7.601 1.00 89.44 309 ALA A C 1
ATOM 2263 O O . ALA A 1 309 ? -14.594 -14.034 7.386 1.00 89.44 309 ALA A O 1
ATOM 2264 N N . ALA A 1 310 ? -15.372 -12.505 8.826 1.00 92.62 310 ALA A N 1
ATOM 2265 C CA . ALA A 1 310 ? -15.379 -13.379 10.000 1.00 92.62 310 ALA A CA 1
ATOM 2266 C C . ALA A 1 310 ? -16.572 -14.352 10.030 1.00 92.62 310 ALA A C 1
ATOM 2268 O O . ALA A 1 310 ? -16.633 -15.212 10.909 1.00 92.62 310 ALA A O 1
ATOM 2269 N N . ARG A 1 311 ? -17.522 -14.222 9.091 1.00 92.00 311 ARG A N 1
ATOM 2270 C CA . ARG A 1 311 ? -18.813 -14.930 9.073 1.00 92.00 311 ARG A CA 1
ATOM 2271 C C . ARG A 1 311 ? -19.650 -14.693 10.338 1.00 92.00 311 ARG A C 1
ATOM 2273 O O . ARG A 1 311 ? -20.480 -15.523 10.708 1.00 92.00 311 ARG A O 1
ATOM 2280 N N . ASP A 1 312 ? -19.473 -13.540 10.981 1.00 93.50 312 ASP A N 1
ATOM 2281 C CA . ASP A 1 312 ? -20.313 -13.084 12.087 1.00 93.50 312 ASP A CA 1
ATOM 2282 C C . ASP A 1 312 ? -21.522 -12.311 11.543 1.00 93.50 312 ASP A C 1
ATOM 2284 O O . ASP A 1 312 ? -21.577 -11.078 11.498 1.00 93.50 312 ASP A O 1
ATOM 2288 N N . TYR A 1 313 ? -22.539 -13.061 11.118 1.00 89.88 313 TYR A N 1
ATOM 2289 C CA . TYR A 1 313 ? -23.762 -12.484 10.560 1.00 89.88 313 TYR A CA 1
ATOM 2290 C C . TYR A 1 313 ? -24.573 -11.668 11.579 1.00 89.88 313 TYR A C 1
ATOM 2292 O O . TYR A 1 313 ? -25.418 -10.856 11.189 1.00 89.88 313 TYR A O 1
ATOM 2300 N N . ALA A 1 314 ? -24.366 -11.881 12.882 1.00 93.12 314 ALA A N 1
ATOM 2301 C CA . ALA A 1 314 ? -25.035 -11.098 13.913 1.00 93.12 314 ALA A CA 1
ATOM 2302 C C . ALA A 1 314 ? -24.431 -9.691 13.985 1.00 93.12 314 ALA A C 1
ATOM 2304 O O . ALA A 1 314 ? -25.176 -8.710 13.879 1.00 93.12 314 ALA A O 1
ATOM 2305 N N . ALA A 1 315 ? -23.100 -9.598 14.067 1.00 90.62 315 ALA A N 1
ATOM 2306 C CA . ALA A 1 315 ? -22.380 -8.332 13.996 1.00 90.62 315 ALA A CA 1
ATOM 2307 C C . ALA A 1 315 ? -22.643 -7.621 12.662 1.00 90.62 315 ALA A C 1
ATOM 2309 O O . ALA A 1 315 ? -22.999 -6.442 12.663 1.00 90.62 315 ALA A O 1
ATOM 2310 N N . PHE A 1 316 ? -22.593 -8.344 11.538 1.00 89.62 316 PHE A N 1
ATOM 2311 C CA . PHE A 1 316 ? -22.881 -7.792 10.211 1.00 89.62 316 PHE A CA 1
ATOM 2312 C C . PHE A 1 316 ? -24.251 -7.102 10.162 1.00 89.62 316 PHE A C 1
ATOM 2314 O O . PHE A 1 316 ? -24.343 -5.926 9.815 1.00 89.62 316 PHE A O 1
ATOM 2321 N N . ARG A 1 317 ? -25.326 -7.794 10.578 1.00 87.50 317 ARG A N 1
ATOM 2322 C CA . ARG A 1 317 ? -26.687 -7.225 10.576 1.00 87.50 317 ARG A CA 1
ATOM 2323 C C . ARG A 1 317 ? -26.809 -5.995 11.471 1.00 87.50 317 ARG A C 1
ATOM 2325 O O . ARG A 1 317 ? -27.531 -5.066 11.117 1.00 87.50 317 ARG A O 1
ATOM 2332 N N . ARG A 1 318 ? -26.132 -5.993 12.622 1.00 93.38 318 ARG A N 1
ATOM 2333 C CA . ARG A 1 318 ? -26.093 -4.844 13.534 1.00 93.38 318 ARG A CA 1
ATOM 2334 C C . ARG A 1 318 ? -25.397 -3.653 12.874 1.00 93.38 318 ARG A C 1
ATOM 2336 O O . ARG A 1 318 ? -25.950 -2.564 12.861 1.00 93.38 318 ARG A O 1
ATOM 2343 N N . HIS A 1 319 ? -24.220 -3.838 12.282 1.00 89.06 319 HIS A N 1
ATOM 2344 C CA . HIS A 1 319 ? -23.513 -2.730 11.633 1.00 89.06 319 HIS A CA 1
ATOM 2345 C C . HIS A 1 319 ? -24.239 -2.231 10.376 1.00 89.06 319 HIS A C 1
ATOM 2347 O O . HIS A 1 319 ? -24.306 -1.020 10.180 1.00 89.06 319 HIS A O 1
ATOM 2353 N N . ALA A 1 320 ? -24.855 -3.125 9.593 1.00 85.69 320 ALA A N 1
ATOM 2354 C CA . ALA A 1 320 ? -25.649 -2.779 8.413 1.00 85.69 320 ALA A CA 1
ATOM 2355 C C . ALA A 1 320 ? -26.857 -1.893 8.747 1.00 85.69 320 ALA A C 1
ATOM 2357 O O . ALA A 1 320 ? -27.069 -0.870 8.100 1.00 85.69 320 ALA A O 1
ATOM 2358 N N . ARG A 1 321 ? -27.642 -2.261 9.771 1.00 88.00 321 ARG A N 1
ATOM 2359 C CA . ARG A 1 321 ? -28.816 -1.483 10.205 1.00 88.00 321 ARG A CA 1
ATOM 2360 C C . ARG A 1 321 ? -28.427 -0.082 10.644 1.00 88.00 321 ARG A C 1
ATOM 2362 O O . ARG A 1 321 ? -29.074 0.888 10.266 1.00 88.00 321 ARG A O 1
ATOM 2369 N N . GLU A 1 322 ? -27.364 0.015 11.422 1.00 88.69 322 GLU A N 1
ATOM 2370 C CA . GLU A 1 322 ? -26.907 1.281 11.963 1.00 88.69 322 GLU A CA 1
ATOM 2371 C C . GLU A 1 322 ? -26.320 2.155 10.852 1.00 88.69 322 GLU A C 1
ATOM 2373 O O . GLU A 1 322 ? -26.584 3.349 10.825 1.00 88.69 322 GLU A O 1
ATOM 2378 N N . LEU A 1 323 ? -25.599 1.572 9.892 1.00 84.19 323 LEU A N 1
ATOM 2379 C CA . LEU A 1 323 ? -25.081 2.303 8.737 1.00 84.19 323 LEU A CA 1
ATOM 2380 C C . LEU A 1 323 ? -26.219 2.808 7.830 1.00 84.19 323 LEU A C 1
ATOM 2382 O O . LEU A 1 323 ? -26.187 3.955 7.393 1.00 84.19 323 LEU A O 1
ATOM 2386 N N . ALA A 1 324 ? -27.274 2.010 7.639 1.00 80.44 324 ALA A N 1
ATOM 2387 C CA . ALA A 1 324 ? -28.474 2.394 6.890 1.00 80.44 324 ALA A CA 1
ATOM 2388 C C . ALA A 1 324 ? -29.297 3.517 7.554 1.00 80.44 324 ALA A C 1
ATOM 2390 O O . ALA A 1 324 ? -30.114 4.149 6.891 1.00 80.44 324 ALA A O 1
ATOM 2391 N N . ARG A 1 325 ? -29.095 3.802 8.850 1.00 82.31 325 ARG A N 1
ATOM 2392 C CA . ARG A 1 325 ? -29.687 4.993 9.491 1.00 82.31 325 ARG A CA 1
ATOM 2393 C C . ARG A 1 325 ? -29.005 6.291 9.061 1.00 82.31 325 ARG A C 1
ATOM 2395 O O . ARG A 1 325 ? -29.595 7.354 9.225 1.00 82.31 325 ARG A O 1
ATOM 2402 N N . HIS A 1 326 ? -27.777 6.204 8.553 1.00 74.31 326 HIS A N 1
ATOM 2403 C CA . HIS A 1 326 ? -26.937 7.357 8.232 1.00 74.31 326 HIS A CA 1
ATOM 2404 C C . HIS A 1 326 ? -26.675 7.520 6.731 1.00 74.31 326 HIS A C 1
ATOM 2406 O O . HIS A 1 326 ? -26.263 8.597 6.314 1.00 74.31 326 HIS A O 1
ATOM 2412 N N . LEU A 1 327 ? -26.925 6.486 5.923 1.00 68.06 327 LEU A N 1
ATOM 2413 C CA . LEU A 1 327 ? -26.736 6.502 4.473 1.00 68.06 327 LEU A CA 1
ATOM 2414 C C . LEU A 1 327 ? -27.999 6.013 3.753 1.00 68.06 327 LEU A C 1
ATOM 2416 O O . LEU A 1 327 ? -28.617 5.043 4.204 1.00 68.06 327 LEU A O 1
ATOM 2420 N N . PRO A 1 328 ? -28.376 6.628 2.619 1.00 68.94 328 PRO A N 1
ATOM 2421 C CA . PRO A 1 328 ? -29.455 6.118 1.785 1.00 68.94 328 PRO A CA 1
ATOM 2422 C C . PRO A 1 328 ? -29.109 4.711 1.265 1.00 68.94 328 PRO A C 1
ATOM 2424 O O . PRO A 1 328 ? -27.981 4.436 0.858 1.00 68.94 328 PRO A O 1
ATOM 2427 N N . ALA A 1 329 ? -30.093 3.805 1.260 1.00 61.22 329 ALA A N 1
ATOM 2428 C CA . ALA A 1 329 ? -29.896 2.384 0.942 1.00 61.22 329 ALA A CA 1
ATOM 2429 C C . ALA A 1 329 ? -29.247 2.126 -0.436 1.00 61.22 329 ALA A C 1
ATOM 2431 O O . ALA A 1 329 ? -28.552 1.126 -0.611 1.00 61.22 329 ALA A O 1
ATOM 2432 N N . SER A 1 330 ? -29.437 3.036 -1.395 1.00 62.88 330 SER A N 1
ATOM 2433 C CA . SER A 1 330 ? -28.839 2.979 -2.733 1.00 62.88 330 SER A CA 1
ATOM 2434 C C . SER A 1 330 ? -27.316 3.138 -2.732 1.00 62.88 330 SER A C 1
ATOM 2436 O O . SER A 1 330 ? -26.639 2.481 -3.517 1.00 62.88 330 SER A O 1
ATOM 2438 N N . GLU A 1 331 ? -26.759 3.967 -1.846 1.00 68.75 331 GLU A N 1
ATOM 2439 C CA . GLU A 1 331 ? -25.303 4.143 -1.727 1.00 68.75 331 GLU A CA 1
ATOM 2440 C C . GLU A 1 331 ? -24.649 2.959 -1.017 1.00 68.75 331 GLU A C 1
ATOM 2442 O O . GLU A 1 331 ? -23.543 2.555 -1.365 1.00 68.75 331 GLU A O 1
ATOM 2447 N N . LEU A 1 332 ? -25.353 2.370 -0.048 1.00 63.78 332 LEU A N 1
ATOM 2448 C CA . LEU A 1 332 ? -24.878 1.195 0.675 1.00 63.78 332 LEU A CA 1
ATOM 2449 C C . LEU A 1 332 ? -24.760 -0.028 -0.246 1.00 63.78 332 LEU A C 1
ATOM 2451 O O . LEU A 1 332 ? -23.777 -0.759 -0.172 1.00 63.78 332 LEU A O 1
ATOM 2455 N N . ALA A 1 333 ? -25.756 -0.247 -1.110 1.00 64.25 333 ALA A N 1
ATOM 2456 C CA . ALA A 1 333 ? -25.759 -1.364 -2.051 1.00 64.25 333 ALA A CA 1
ATOM 2457 C C . ALA A 1 333 ? -24.618 -1.249 -3.073 1.00 64.25 333 ALA A C 1
ATOM 2459 O O . ALA A 1 333 ? -23.879 -2.211 -3.270 1.00 64.25 333 ALA A O 1
ATOM 2460 N N . ARG A 1 334 ? -24.426 -0.059 -3.657 1.00 70.69 334 ARG A N 1
ATOM 2461 C CA . ARG A 1 334 ? -23.377 0.177 -4.656 1.00 70.69 334 ARG A CA 1
ATOM 2462 C C . ARG A 1 334 ? -21.970 -0.023 -4.085 1.00 70.69 334 ARG A C 1
ATOM 2464 O O . ARG A 1 334 ? -21.131 -0.651 -4.719 1.00 70.69 334 ARG A O 1
ATOM 2471 N N . ASP A 1 335 ? -21.729 0.458 -2.867 1.00 64.00 335 ASP A N 1
ATOM 2472 C CA . ASP A 1 335 ? -20.412 0.355 -2.227 1.00 64.00 335 ASP A CA 1
ATOM 2473 C C . ASP A 1 335 ? -20.049 -1.089 -1.831 1.00 64.00 335 ASP A C 1
ATOM 2475 O O . ASP A 1 335 ? -18.887 -1.490 -1.914 1.00 64.00 335 ASP A O 1
ATOM 2479 N N . LEU A 1 336 ? -21.041 -1.896 -1.437 1.00 62.69 336 LEU A N 1
ATOM 2480 C CA . LEU A 1 336 ? -20.834 -3.321 -1.164 1.00 62.69 336 LEU A CA 1
ATOM 2481 C C . LEU A 1 336 ? -20.571 -4.118 -2.448 1.00 62.69 336 LEU A C 1
ATOM 2483 O O . LEU A 1 336 ? -19.728 -5.015 -2.436 1.00 62.69 336 LEU A O 1
ATOM 2487 N N . GLU A 1 337 ? -21.243 -3.777 -3.550 1.00 68.50 337 GLU A N 1
ATOM 2488 C CA . GLU A 1 337 ? -21.013 -4.405 -4.857 1.00 68.50 337 GLU A CA 1
ATOM 2489 C C . GLU A 1 337 ? -19.616 -4.105 -5.417 1.00 68.50 337 GLU A C 1
ATOM 2491 O O . GLU A 1 337 ? -18.959 -5.014 -5.922 1.00 68.50 337 GLU A O 1
ATOM 2496 N N . GLU A 1 338 ? -19.130 -2.865 -5.293 1.00 68.75 338 GLU A N 1
ATOM 2497 C CA . GLU A 1 338 ? -17.795 -2.473 -5.774 1.00 68.75 338 GLU A CA 1
ATOM 2498 C C . GLU A 1 338 ? -16.658 -3.177 -5.004 1.00 68.75 338 GLU A C 1
ATOM 2500 O O . GLU A 1 338 ? -15.590 -3.425 -5.563 1.00 68.75 338 GLU A O 1
ATOM 2505 N N . ARG A 1 339 ? -16.870 -3.527 -3.727 1.00 57.56 339 ARG A N 1
ATOM 2506 C CA . ARG A 1 339 ? -15.809 -4.039 -2.836 1.00 57.56 339 ARG A CA 1
ATOM 2507 C C . ARG A 1 339 ? -15.873 -5.536 -2.538 1.00 57.56 339 ARG A C 1
ATOM 2509 O O . ARG A 1 339 ? -14.868 -6.098 -2.112 1.00 57.56 339 ARG A O 1
ATOM 2516 N N . CYS A 1 340 ? -17.018 -6.187 -2.736 1.00 49.69 340 CYS A N 1
ATOM 2517 C CA . CYS A 1 340 ? -17.214 -7.622 -2.495 1.00 49.69 340 CYS A CA 1
ATOM 2518 C C . CYS A 1 340 ? -17.785 -8.324 -3.746 1.00 49.69 340 CYS A C 1
ATOM 2520 O O . CYS A 1 340 ? -18.925 -8.805 -3.716 1.00 49.69 340 CYS A O 1
ATOM 2522 N N . PRO A 1 341 ? -17.008 -8.425 -4.845 1.00 45.91 341 PRO A N 1
ATOM 2523 C CA . PRO A 1 341 ? -17.491 -8.993 -6.107 1.00 45.91 341 PRO A CA 1
ATOM 2524 C C . PRO A 1 341 ? -17.863 -10.483 -6.011 1.00 45.91 341 PRO A C 1
ATOM 2526 O O . PRO A 1 341 ? -18.642 -10.971 -6.824 1.00 45.91 341 PRO A O 1
ATOM 2529 N N . GLU A 1 342 ? -17.363 -11.199 -4.997 1.00 41.28 342 GLU A N 1
ATOM 2530 C CA . GLU A 1 342 ? -17.642 -12.625 -4.750 1.00 41.28 342 GLU A CA 1
ATOM 2531 C C . GLU A 1 342 ? -19.018 -12.902 -4.109 1.00 41.28 342 GLU A C 1
ATOM 2533 O O . GLU A 1 342 ? -19.333 -14.045 -3.792 1.00 41.28 342 GLU A O 1
ATOM 2538 N N . SER A 1 343 ? -19.851 -11.878 -3.891 1.00 38.25 343 SER A N 1
ATOM 2539 C CA . SER A 1 343 ? -21.205 -12.039 -3.332 1.00 38.25 343 SER A CA 1
ATOM 2540 C C . SER A 1 343 ? -22.290 -12.390 -4.367 1.00 38.25 343 SER A C 1
ATOM 2542 O O . SER A 1 343 ? -23.467 -12.459 -4.002 1.00 38.25 343 SER A O 1
ATOM 2544 N N . ARG A 1 344 ? -21.906 -12.622 -5.631 1.00 40.72 344 ARG A N 1
ATOM 2545 C CA . ARG A 1 344 ? -22.779 -13.136 -6.701 1.00 40.72 344 ARG A CA 1
ATOM 2546 C C . ARG A 1 344 ? -22.759 -14.657 -6.785 1.00 40.72 344 ARG A C 1
ATOM 2548 O O . ARG A 1 344 ? -21.657 -15.239 -6.710 1.00 40.72 344 ARG A O 1
#

Nearest PDB structures (foldseek):
  7rqf-assembly1_A  TM=3.111E-01  e=3.962E-03  Pseudomonas aeruginosa PAO1
  8sxg-assembly1_C  TM=2.787E-01  e=5.900E-03  Pseudomonas aeruginosa
  3ieg-assembly2_B  TM=2.702E-01  e=7.342E-02  Mus musculus
  6sar-assembly1_A  TM=2.581E-01  e=1.248E-01  Escherichia coli K-12
  6qdl-assembly1_A  TM=2.170E-01  e=1.553E+00  Caenorhabditis elegans

Foldseek 3Di:
DDDDDDPPPLLVVLVVLLVVLVVLQVVLVVQVVPDPPVSVVVNVVSLLVSLVSLLVSDDDPCSVVLSVQCVVPVVVSSVVSSVVSVVVSVVVCVPDDPVVVVVLVVCCVPPVPVSVVLVCLVVVPVPDDDDPDDDLVNLLVVLLVLLPDPPHDVVVVLVSLVCLVVHQLLRSLVSLVSQCVDPDPVSVVSSVVVLVVVLVVLVVQLVCLVVVDDDLVSLLVNLVSLQSVLNSPSDDVVSSLVSLVVSLVSLVVSLVVDDPCNLVSLLSNLVSCVVNLNLVVSLVSLVVSCVVPVPPLSSLVSNLSSCVSVVVVVSNVVSVVSSVVVDPPVVVVVVCCVPCVVPD

pLDDT: mean 74.54, std 19.24, range [26.91, 98.19]